Protein AF-A0A8T1LYG3-F1 (afdb_monomer_lite)

Radius of gyration: 19.16 Å; chains: 1; bounding box: 52×36×62 Å

Structure (mmCIF, N/CA/C/O backbone):
data_AF-A0A8T1LYG3-F1
#
_entry.id   AF-A0A8T1LYG3-F1
#
loop_
_atom_site.group_PDB
_atom_site.id
_atom_site.type_symbol
_atom_site.label_atom_id
_atom_site.label_alt_id
_atom_site.label_comp_id
_atom_site.label_asym_id
_atom_site.label_entity_id
_atom_site.label_seq_id
_atom_site.pdbx_PDB_ins_code
_atom_site.Cartn_x
_atom_site.Cartn_y
_atom_site.Cartn_z
_atom_site.occupancy
_atom_site.B_iso_or_equiv
_atom_site.auth_seq_id
_atom_site.auth_comp_id
_atom_site.auth_asym_id
_atom_site.auth_atom_id
_atom_site.pdbx_PDB_model_num
ATOM 1 N N . MET A 1 1 ? 31.957 10.670 -7.878 1.00 44.25 1 MET A N 1
ATOM 2 C CA . MET A 1 1 ? 31.849 9.738 -6.739 1.00 44.25 1 MET A CA 1
ATOM 3 C C . MET A 1 1 ? 31.694 8.355 -7.345 1.00 44.25 1 MET A C 1
ATOM 5 O O . MET A 1 1 ? 30.636 8.067 -7.878 1.00 44.25 1 MET A O 1
ATOM 9 N N . TYR A 1 2 ? 32.777 7.583 -7.437 1.00 44.97 2 TYR A N 1
ATOM 10 C CA . TYR A 1 2 ? 32.712 6.212 -7.953 1.00 44.97 2 TYR A CA 1
ATOM 11 C C . TYR A 1 2 ? 32.367 5.310 -6.768 1.00 44.97 2 TYR A C 1
ATOM 13 O O . TYR A 1 2 ? 33.126 5.271 -5.804 1.00 44.97 2 TYR A O 1
ATOM 21 N N . CYS A 1 3 ? 31.194 4.682 -6.790 1.00 59.78 3 CYS A N 1
ATOM 22 C CA . CYS A 1 3 ? 30.766 3.753 -5.747 1.00 59.78 3 CYS A CA 1
ATOM 23 C C . CYS A 1 3 ? 31.552 2.440 -5.884 1.00 59.78 3 CYS A C 1
ATOM 25 O O . CYS A 1 3 ? 31.573 1.859 -6.970 1.00 59.78 3 CYS A O 1
ATOM 27 N N . ASP A 1 4 ? 32.194 1.979 -4.807 1.00 73.25 4 ASP A N 1
ATOM 28 C CA . ASP A 1 4 ? 32.747 0.623 -4.733 1.00 73.25 4 ASP A CA 1
ATOM 29 C C . ASP A 1 4 ? 31.590 -0.386 -4.857 1.00 73.25 4 ASP A C 1
ATOM 31 O O . ASP A 1 4 ? 30.524 -0.221 -4.257 1.00 73.25 4 ASP A O 1
ATOM 35 N N . TRP A 1 5 ? 31.786 -1.441 -5.645 1.00 68.31 5 TRP A N 1
ATOM 36 C CA . TRP A 1 5 ? 30.828 -2.539 -5.778 1.00 68.31 5 TRP A CA 1
ATOM 37 C C . TRP A 1 5 ? 30.497 -3.193 -4.430 1.00 68.31 5 TRP A C 1
ATOM 39 O O . TRP A 1 5 ? 29.352 -3.595 -4.200 1.00 68.31 5 TRP A O 1
ATOM 49 N N . ASN A 1 6 ? 31.472 -3.266 -3.520 1.00 73.94 6 ASN A N 1
ATOM 50 C CA . ASN A 1 6 ? 31.243 -3.776 -2.172 1.00 73.94 6 ASN A CA 1
ATOM 51 C C . ASN A 1 6 ? 30.281 -2.877 -1.391 1.00 73.94 6 ASN A C 1
ATOM 53 O O . ASN A 1 6 ? 29.367 -3.386 -0.741 1.00 73.94 6 ASN A O 1
ATOM 57 N N . ASP A 1 7 ? 30.404 -1.558 -1.522 1.00 73.06 7 ASP A N 1
ATOM 58 C CA . ASP A 1 7 ? 29.500 -0.606 -0.872 1.00 73.06 7 ASP A CA 1
ATOM 59 C C . ASP A 1 7 ? 28.081 -0.707 -1.444 1.00 73.06 7 ASP A C 1
ATOM 61 O O . ASP A 1 7 ? 27.110 -0.718 -0.690 1.00 73.06 7 ASP A O 1
ATOM 65 N N . ILE A 1 8 ? 27.943 -0.879 -2.763 1.00 74.38 8 ILE A N 1
ATOM 66 C CA . ILE A 1 8 ? 26.641 -1.084 -3.421 1.00 74.38 8 ILE A CA 1
ATOM 67 C C . ILE A 1 8 ? 25.968 -2.355 -2.893 1.00 74.38 8 ILE A C 1
ATOM 69 O O . ILE A 1 8 ? 24.821 -2.314 -2.452 1.00 74.38 8 ILE A O 1
ATOM 73 N N . SER A 1 9 ? 26.679 -3.485 -2.899 1.00 71.25 9 SER A N 1
ATOM 74 C CA . SER A 1 9 ? 26.114 -4.762 -2.442 1.00 71.25 9 SER A CA 1
ATOM 75 C C . SER A 1 9 ? 25.772 -4.743 -0.950 1.00 71.25 9 SER A C 1
ATOM 77 O O . SER A 1 9 ? 24.736 -5.259 -0.525 1.00 71.25 9 SER A O 1
ATOM 79 N N . THR A 1 10 ? 26.610 -4.102 -0.129 1.00 71.88 10 THR A N 1
ATOM 80 C CA . THR A 1 10 ? 26.384 -4.037 1.314 1.00 71.88 10 THR A CA 1
ATOM 81 C C . THR A 1 10 ? 25.296 -3.040 1.700 1.00 71.88 10 THR A C 1
ATOM 83 O O . THR A 1 10 ? 24.707 -3.210 2.769 1.00 71.88 10 THR A O 1
ATOM 86 N N . SER A 1 11 ? 24.963 -2.087 0.833 1.00 69.19 11 SER A N 1
ATOM 87 C CA . SER A 1 11 ? 23.886 -1.114 1.050 1.00 69.19 11 SER A CA 1
ATOM 88 C C . SER A 1 11 ? 22.519 -1.569 0.522 1.00 69.19 11 SER A C 1
ATOM 90 O O . SER A 1 11 ? 21.527 -0.892 0.768 1.00 69.19 11 SER A O 1
ATOM 92 N N . GLY A 1 12 ? 22.437 -2.717 -0.164 1.00 70.75 12 GLY A N 1
ATOM 93 C CA . GLY A 1 12 ? 21.194 -3.185 -0.799 1.00 70.75 12 GLY A CA 1
ATOM 94 C C . GLY A 1 12 ? 20.952 -2.601 -2.199 1.00 70.75 12 GLY A C 1
ATOM 95 O O . GLY A 1 12 ? 19.820 -2.559 -2.683 1.00 70.75 12 GLY A O 1
ATOM 96 N N . GLY A 1 13 ? 22.016 -2.141 -2.856 1.00 76.69 13 GLY A N 1
ATOM 97 C CA . GLY A 1 13 ? 21.973 -1.412 -4.118 1.00 76.69 13 GLY A CA 1
ATOM 98 C C . GLY A 1 13 ? 22.423 0.042 -3.959 1.00 76.69 13 GLY A C 1
ATOM 99 O O . GLY A 1 13 ? 22.597 0.558 -2.855 1.00 76.69 13 GLY A O 1
ATOM 100 N N . SER A 1 14 ? 22.635 0.719 -5.089 1.00 85.31 14 SER A N 1
ATOM 101 C CA . SER A 1 14 ? 22.911 2.158 -5.100 1.00 85.31 14 SER A CA 1
ATOM 102 C C . SER A 1 14 ? 21.590 2.909 -4.992 1.00 85.31 14 SER A C 1
ATOM 104 O O . SER A 1 14 ? 20.804 2.880 -5.940 1.00 85.31 14 SER A O 1
ATOM 106 N N . TYR A 1 15 ? 21.362 3.590 -3.863 1.00 86.81 15 TYR A N 1
ATOM 107 C CA . TYR A 1 15 ? 20.145 4.376 -3.630 1.00 86.81 15 TYR A CA 1
ATOM 108 C C . TYR A 1 15 ? 19.840 5.307 -4.809 1.00 86.81 15 TYR A C 1
ATOM 110 O O . TYR A 1 15 ? 18.775 5.202 -5.405 1.00 86.81 15 TYR A O 1
ATOM 118 N N . TYR A 1 16 ? 20.805 6.146 -5.205 1.00 86.50 16 TYR A N 1
ATOM 119 C CA . TYR A 1 16 ? 20.613 7.127 -6.275 1.00 86.50 16 TYR A CA 1
ATOM 120 C C . TYR A 1 16 ? 20.255 6.464 -7.605 1.00 86.50 16 TYR A C 1
ATOM 122 O O . TYR A 1 16 ? 19.331 6.889 -8.281 1.00 86.50 16 TYR A O 1
ATOM 130 N N . PHE A 1 17 ? 20.941 5.382 -7.972 1.00 88.00 17 PHE A N 1
ATOM 131 C CA . PHE A 1 17 ? 20.661 4.710 -9.239 1.00 88.00 17 PHE A CA 1
ATOM 132 C C . PHE A 1 17 ? 19.261 4.086 -9.259 1.00 88.00 17 PHE A C 1
ATOM 134 O O . PHE A 1 17 ? 18.532 4.218 -10.239 1.00 88.00 17 PHE A O 1
ATOM 141 N N . VAL A 1 18 ? 18.875 3.426 -8.165 1.00 89.81 18 VAL A N 1
ATOM 142 C CA . VAL A 1 18 ? 17.563 2.782 -8.056 1.00 89.81 18 VAL A CA 1
ATOM 143 C C . VAL A 1 18 ? 16.441 3.820 -7.956 1.00 89.81 18 VAL A C 1
ATOM 145 O O . VAL A 1 18 ? 15.386 3.597 -8.536 1.00 89.81 18 VAL A O 1
ATOM 148 N N . HIS A 1 19 ? 16.667 4.957 -7.296 1.00 92.81 19 HIS A N 1
ATOM 149 C CA . HIS A 1 19 ? 15.717 6.070 -7.218 1.00 92.81 19 HIS A CA 1
ATOM 150 C C . HIS A 1 19 ? 15.400 6.649 -8.611 1.00 92.81 19 HIS A C 1
ATOM 152 O O . HIS A 1 19 ? 14.230 6.730 -8.991 1.00 92.81 19 HIS A O 1
ATOM 158 N N . GLU A 1 20 ? 16.427 6.946 -9.418 1.00 93.50 20 GLU A N 1
ATOM 159 C CA . GLU A 1 20 ? 16.247 7.497 -10.773 1.00 93.50 20 GLU A CA 1
ATOM 160 C C . GLU A 1 20 ? 15.643 6.480 -11.756 1.00 93.50 20 GLU A C 1
ATOM 162 O O . GLU A 1 20 ? 14.777 6.806 -12.573 1.00 93.50 20 GLU A O 1
ATOM 167 N N . ILE A 1 21 ? 16.050 5.206 -11.674 1.00 90.81 21 ILE A N 1
ATOM 168 C CA . ILE A 1 21 ? 15.370 4.135 -12.420 1.00 90.81 21 ILE A CA 1
ATOM 169 C C . ILE A 1 21 ? 13.918 4.017 -11.965 1.00 90.81 21 ILE A C 1
ATOM 171 O O . ILE A 1 21 ? 13.025 3.828 -12.790 1.00 90.81 21 ILE A O 1
ATOM 175 N N . GLY A 1 22 ? 13.672 4.161 -10.666 1.00 93.56 22 GLY A N 1
ATOM 176 C CA . GLY A 1 22 ? 12.346 4.097 -10.086 1.00 93.56 22 GLY A CA 1
ATOM 177 C C . GLY A 1 22 ? 11.396 5.114 -10.704 1.00 93.56 22 GLY A C 1
ATOM 178 O O . GLY A 1 22 ? 10.258 4.752 -10.988 1.00 93.56 22 GLY A O 1
ATOM 179 N N . HIS A 1 23 ? 11.856 6.336 -10.995 1.00 95.69 23 HIS A N 1
ATOM 180 C CA . HIS A 1 23 ? 11.043 7.331 -11.701 1.00 95.69 23 HIS A CA 1
ATOM 181 C C . HIS A 1 23 ? 10.660 6.884 -13.115 1.00 95.69 23 HIS A C 1
ATOM 183 O O . HIS A 1 23 ? 9.512 7.050 -13.520 1.00 95.69 23 HIS A O 1
ATOM 189 N N . ASN A 1 24 ? 11.575 6.245 -13.851 1.00 93.62 24 ASN A N 1
ATOM 190 C CA . ASN A 1 24 ? 11.276 5.703 -15.183 1.00 93.62 24 ASN A CA 1
ATOM 191 C C . ASN A 1 24 ? 10.266 4.543 -15.144 1.00 93.62 24 ASN A C 1
ATOM 193 O O . ASN A 1 24 ? 9.544 4.314 -16.112 1.00 93.62 24 ASN A O 1
ATOM 197 N N . LEU A 1 25 ? 10.218 3.805 -14.034 1.00 92.62 25 LEU A N 1
ATOM 198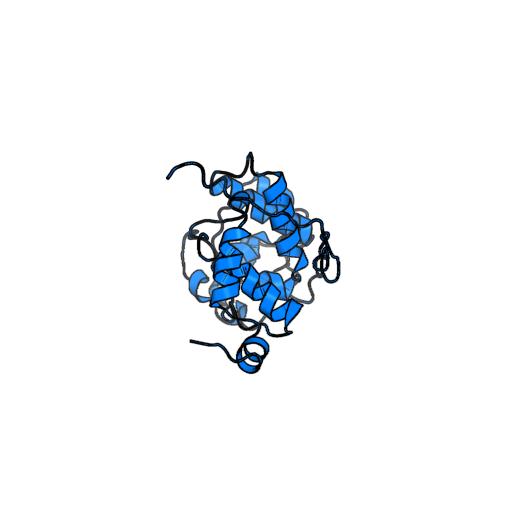 C CA . LEU A 1 25 ? 9.315 2.670 -13.828 1.00 92.62 25 LEU A CA 1
ATOM 199 C C . LEU A 1 25 ? 8.066 3.037 -13.011 1.00 92.62 25 LEU A C 1
ATOM 201 O O . LEU A 1 25 ? 7.257 2.164 -12.679 1.00 92.62 25 LEU A O 1
ATOM 205 N N . GLN A 1 26 ? 7.908 4.302 -12.630 1.00 94.75 26 GLN A N 1
ATOM 206 C CA . GLN A 1 26 ? 6.848 4.729 -11.734 1.00 94.75 26 GLN A CA 1
ATOM 207 C C . GLN A 1 26 ? 5.485 4.652 -12.421 1.00 94.75 26 GLN A C 1
ATOM 209 O O . GLN A 1 26 ? 5.252 5.202 -13.495 1.00 94.75 26 GLN A O 1
ATOM 214 N N . ILE A 1 27 ? 4.538 3.996 -11.754 1.00 95.00 27 ILE A N 1
ATOM 215 C CA . ILE A 1 27 ? 3.184 3.829 -12.271 1.00 95.00 27 ILE A CA 1
ATOM 216 C C . ILE A 1 27 ? 2.331 4.974 -11.731 1.00 95.00 27 ILE A C 1
ATOM 218 O O . ILE A 1 27 ? 1.862 4.937 -10.592 1.00 95.00 27 ILE A O 1
ATOM 222 N N . GLY A 1 28 ? 2.103 6.000 -12.555 1.00 96.44 28 GLY A N 1
ATOM 223 C CA . GLY A 1 28 ? 1.301 7.173 -12.176 1.00 96.44 28 GLY A CA 1
ATOM 224 C C . GLY A 1 28 ? -0.112 6.818 -11.686 1.00 96.44 28 GLY A C 1
ATOM 225 O O . GLY A 1 28 ? -0.624 7.443 -10.756 1.00 96.44 28 GLY A O 1
ATOM 226 N N . ALA A 1 29 ? -0.701 5.758 -12.247 1.00 97.25 29 ALA A N 1
ATOM 227 C CA . ALA A 1 29 ? -1.997 5.200 -11.853 1.00 97.25 29 ALA A CA 1
ATOM 228 C C . ALA A 1 29 ? -2.013 4.577 -10.440 1.00 97.25 29 ALA A C 1
ATOM 230 O O . ALA A 1 29 ? -3.070 4.474 -9.829 1.00 97.25 29 ALA A O 1
ATOM 231 N N . ALA A 1 30 ? -0.849 4.190 -9.907 1.00 97.19 30 ALA A N 1
ATOM 232 C CA . ALA A 1 30 ? -0.674 3.692 -8.540 1.00 97.19 30 ALA A CA 1
ATOM 233 C C . ALA A 1 30 ? -0.011 4.723 -7.606 1.00 97.19 30 ALA A C 1
ATOM 235 O O . ALA A 1 30 ? 0.184 4.452 -6.425 1.00 97.19 30 ALA A O 1
ATOM 236 N N . THR A 1 31 ? 0.354 5.899 -8.125 1.00 98.12 31 THR A N 1
ATOM 237 C CA . THR A 1 31 ? 0.985 6.962 -7.339 1.00 98.12 31 THR A CA 1
ATOM 238 C C . THR A 1 31 ? -0.086 7.708 -6.546 1.00 98.12 31 THR A C 1
ATOM 240 O O . THR A 1 31 ? -0.851 8.484 -7.127 1.00 98.12 31 THR 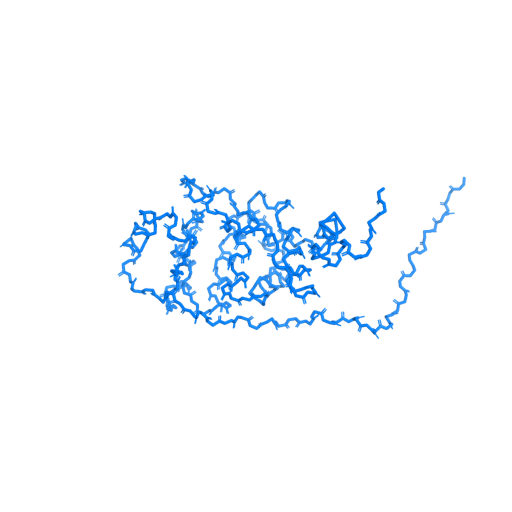A O 1
ATOM 243 N N . LEU A 1 32 ? -0.127 7.432 -5.240 1.00 98.25 32 LEU A N 1
ATOM 244 C CA . LEU A 1 32 ? -1.023 8.047 -4.254 1.00 98.25 32 LEU A CA 1
ATOM 245 C C . LEU A 1 32 ? -0.630 9.501 -3.939 1.00 98.25 32 LEU A C 1
ATOM 247 O O . LEU A 1 32 ? 0.428 9.977 -4.365 1.00 98.25 32 LEU A O 1
ATOM 251 N N . LEU A 1 33 ? -1.461 10.192 -3.155 1.00 98.12 33 LEU A N 1
ATOM 252 C CA . LEU A 1 33 ? -1.285 11.596 -2.784 1.00 98.12 33 LEU A CA 1
ATOM 253 C C . LEU A 1 33 ? 0.140 11.878 -2.293 1.00 98.12 33 LEU A C 1
ATOM 255 O O . LEU A 1 33 ? 0.665 11.165 -1.440 1.00 98.12 33 LEU A O 1
ATOM 259 N N . HIS A 1 34 ? 0.770 12.926 -2.832 1.00 97.06 34 HIS A N 1
ATOM 260 C CA . HIS A 1 34 ? 2.160 13.312 -2.536 1.00 97.06 34 HIS A CA 1
ATOM 261 C C . HIS A 1 34 ? 3.209 12.201 -2.761 1.00 97.06 34 HIS A C 1
ATOM 263 O O . HIS A 1 34 ? 4.341 12.320 -2.305 1.00 97.06 34 HIS A O 1
ATOM 269 N N . GLY A 1 35 ? 2.863 11.136 -3.488 1.00 96.62 35 GLY A N 1
ATOM 270 C CA . GLY A 1 35 ? 3.704 9.959 -3.690 1.00 96.62 35 GLY A CA 1
ATOM 271 C C . GLY A 1 35 ? 4.674 10.051 -4.866 1.00 96.62 35 GLY A C 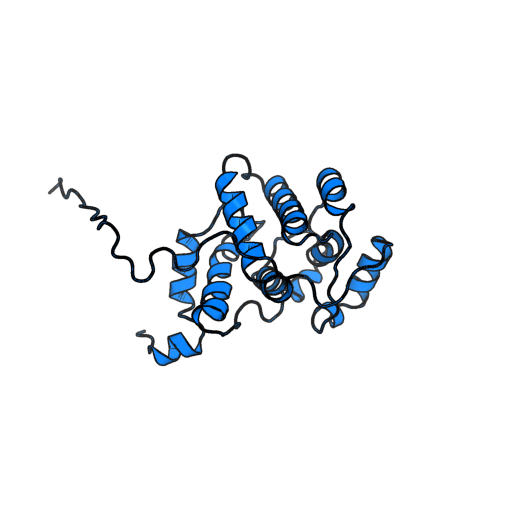1
ATOM 272 O O . GLY A 1 35 ? 5.197 9.011 -5.262 1.00 96.62 35 GLY A O 1
ATOM 273 N N . GLY A 1 36 ? 4.893 11.239 -5.442 1.00 95.62 36 GLY A N 1
ATOM 274 C CA . GLY A 1 36 ? 5.793 11.448 -6.585 1.00 95.62 36 GLY A CA 1
ATOM 275 C C . GLY A 1 36 ? 7.202 10.913 -6.327 1.00 95.62 36 GLY A C 1
ATOM 276 O O . GLY A 1 36 ? 7.700 10.146 -7.137 1.00 95.62 36 GLY A O 1
ATOM 277 N N . GLU A 1 37 ? 7.741 11.220 -5.147 1.00 96.00 37 GLU A N 1
ATOM 278 C CA . GLU A 1 37 ? 9.064 10.789 -4.658 1.00 96.00 37 GLU A CA 1
ATOM 279 C C . GLU A 1 37 ? 9.014 9.542 -3.764 1.00 96.00 37 GLU A C 1
ATOM 281 O O . GLU A 1 37 ? 10.024 9.114 -3.219 1.00 96.00 37 GLU A O 1
ATOM 286 N N . THR A 1 38 ? 7.827 8.966 -3.564 1.00 96.25 38 THR A N 1
ATOM 287 C CA . THR A 1 38 ? 7.645 7.781 -2.712 1.00 96.25 38 THR A CA 1
ATOM 288 C C . THR A 1 38 ? 7.412 6.526 -3.546 1.00 96.25 38 THR A C 1
ATOM 290 O O . THR A 1 38 ? 7.858 5.434 -3.201 1.00 96.25 38 THR A O 1
ATOM 293 N N . THR A 1 39 ? 6.655 6.646 -4.637 1.00 96.69 39 THR A N 1
ATOM 294 C CA . THR A 1 39 ? 6.207 5.489 -5.427 1.00 96.69 39 THR A CA 1
ATOM 295 C C . THR A 1 39 ? 7.352 4.922 -6.266 1.00 96.69 39 THR A C 1
ATOM 297 O O . THR A 1 39 ? 7.460 3.705 -6.405 1.00 96.69 39 THR A O 1
ATOM 300 N N . ASN A 1 40 ? 8.243 5.782 -6.772 1.00 95.44 40 ASN A N 1
ATOM 301 C CA . ASN A 1 40 ? 9.528 5.380 -7.351 1.00 95.44 40 ASN A CA 1
ATOM 302 C C . ASN A 1 40 ? 10.428 4.686 -6.314 1.00 95.44 40 ASN A C 1
ATOM 304 O O . ASN A 1 40 ? 11.119 3.723 -6.629 1.00 95.44 40 ASN A O 1
ATOM 308 N N . GLU A 1 41 ? 10.402 5.115 -5.056 1.00 95.31 41 GLU A N 1
ATOM 309 C CA . GLU A 1 41 ? 11.259 4.536 -4.020 1.00 95.31 41 GLU A CA 1
ATOM 310 C C . GLU A 1 41 ? 10.857 3.121 -3.593 1.00 95.31 41 GLU A C 1
ATOM 312 O O . GLU A 1 41 ? 11.661 2.411 -2.990 1.00 95.31 41 GLU A O 1
ATOM 317 N N . VAL A 1 42 ? 9.669 2.634 -3.966 1.00 95.31 42 VAL A N 1
ATOM 318 C CA . VAL A 1 42 ? 9.293 1.227 -3.743 1.00 95.31 42 VAL A CA 1
ATOM 319 C C . VAL A 1 42 ? 10.310 0.277 -4.402 1.00 95.31 42 VAL A C 1
ATOM 321 O O . VAL A 1 42 ? 10.599 -0.792 -3.863 1.00 95.31 42 VAL A O 1
ATOM 324 N N . TYR A 1 43 ? 10.948 0.680 -5.507 1.00 92.81 43 TYR A N 1
ATOM 325 C CA . TYR A 1 43 ? 12.021 -0.090 -6.149 1.00 92.81 43 TYR A CA 1
ATOM 326 C C . TYR A 1 43 ? 13.266 -0.275 -5.267 1.00 92.81 43 TYR A C 1
ATOM 328 O O . TYR A 1 43 ? 13.977 -1.266 -5.433 1.00 92.81 43 TYR A O 1
ATOM 336 N N . LEU A 1 44 ? 13.490 0.584 -4.267 1.00 92.31 44 LEU A N 1
ATOM 337 C CA . LEU A 1 44 ? 14.539 0.394 -3.260 1.00 92.31 44 LEU A CA 1
ATOM 338 C C . LEU A 1 44 ? 14.239 -0.781 -2.328 1.00 92.31 44 LEU A C 1
ATOM 340 O O . LEU A 1 44 ? 15.162 -1.481 -1.915 1.00 92.31 44 LEU A O 1
ATOM 344 N N . ILE A 1 45 ? 12.962 -1.028 -2.019 1.00 92.81 45 ILE A N 1
ATOM 345 C CA . ILE A 1 45 ? 12.537 -2.188 -1.225 1.00 92.81 45 ILE A CA 1
ATOM 346 C C . ILE A 1 45 ? 12.824 -3.467 -2.013 1.00 92.81 45 ILE A C 1
ATOM 348 O O . ILE A 1 45 ? 13.452 -4.382 -1.484 1.00 92.81 45 ILE A O 1
ATOM 352 N N . TYR A 1 46 ? 12.420 -3.509 -3.288 1.00 88.19 46 TYR A N 1
ATOM 353 C CA . TYR A 1 46 ? 12.651 -4.668 -4.153 1.00 88.19 46 TYR A CA 1
ATOM 354 C C . TYR A 1 46 ? 14.142 -4.917 -4.396 1.00 88.19 46 TYR A C 1
ATOM 356 O O . TYR A 1 46 ? 14.606 -6.035 -4.196 1.00 88.19 46 TYR A O 1
ATOM 364 N N . SER A 1 47 ? 14.906 -3.889 -4.781 1.00 88.88 47 SER A N 1
ATOM 365 C CA . SER A 1 47 ? 16.358 -4.007 -4.954 1.00 88.88 47 SER A CA 1
ATOM 366 C C . SER A 1 47 ? 17.002 -4.505 -3.665 1.00 88.88 47 SER A C 1
ATOM 368 O O . SER A 1 47 ? 17.652 -5.548 -3.657 1.00 88.88 47 SER A O 1
ATOM 370 N N . GLY A 1 48 ? 16.761 -3.804 -2.556 1.00 88.69 48 GLY A N 1
ATOM 371 C CA . GLY A 1 48 ? 17.347 -4.128 -1.266 1.00 88.69 48 GLY A CA 1
ATOM 372 C C . GLY A 1 48 ? 17.030 -5.549 -0.831 1.00 88.69 48 GLY A C 1
ATOM 373 O O . GLY A 1 48 ? 17.943 -6.353 -0.651 1.00 88.69 48 GLY A O 1
ATOM 374 N N . GLN A 1 49 ? 15.752 -5.883 -0.673 1.00 88.88 49 GLN A N 1
ATOM 375 C CA . GLN A 1 49 ? 15.360 -7.162 -0.096 1.00 88.88 49 GLN A CA 1
ATOM 376 C C . GLN A 1 49 ? 15.421 -8.321 -1.094 1.00 88.88 49 GLN A C 1
ATOM 378 O O . GLN A 1 49 ? 15.989 -9.357 -0.757 1.00 88.88 49 GLN A O 1
ATOM 383 N N . GLU A 1 50 ? 14.861 -8.172 -2.293 1.00 84.62 50 GLU A N 1
ATOM 384 C CA . GLU A 1 50 ? 14.692 -9.302 -3.216 1.00 84.62 50 GLU A CA 1
ATOM 385 C C . GLU A 1 50 ? 15.961 -9.594 -4.029 1.00 84.62 50 GLU A C 1
ATOM 387 O O . GLU A 1 50 ? 16.211 -10.753 -4.356 1.00 84.62 50 GLU A O 1
ATOM 392 N N . LEU A 1 51 ? 16.793 -8.584 -4.323 1.00 84.12 51 LEU A N 1
ATOM 393 C CA . LEU A 1 51 ? 18.059 -8.795 -5.045 1.00 84.12 51 LEU A CA 1
ATOM 394 C C . LEU A 1 51 ? 19.260 -8.951 -4.105 1.00 84.12 51 LEU A C 1
ATOM 396 O O . LEU A 1 51 ? 20.143 -9.763 -4.376 1.00 84.12 51 LEU A O 1
ATOM 400 N N . PHE A 1 52 ? 19.304 -8.193 -3.005 1.00 85.50 52 PHE A N 1
ATOM 401 C CA . PHE A 1 52 ? 20.469 -8.152 -2.110 1.00 85.50 52 PHE A CA 1
ATOM 402 C C . PHE A 1 52 ? 20.222 -8.723 -0.704 1.00 85.50 52 PHE A C 1
ATOM 404 O O . PHE A 1 52 ? 21.168 -8.823 0.078 1.00 85.50 52 PHE A O 1
ATOM 411 N N . GLY A 1 53 ? 18.990 -9.108 -0.350 1.00 87.56 53 GLY A N 1
ATOM 412 C CA . GLY A 1 53 ? 18.666 -9.649 0.977 1.00 87.56 53 GLY A CA 1
ATOM 413 C C . GLY A 1 53 ? 18.752 -8.630 2.121 1.00 87.56 53 GLY A C 1
ATOM 414 O O . GLY A 1 53 ? 18.926 -9.016 3.277 1.00 87.56 53 GLY A O 1
ATOM 415 N N . LYS A 1 54 ? 18.668 -7.328 1.825 1.00 86.88 54 LYS A N 1
ATOM 416 C CA . LYS A 1 54 ? 18.823 -6.221 2.780 1.00 86.88 54 LYS A CA 1
ATOM 417 C C . LYS A 1 54 ? 17.647 -5.254 2.737 1.00 86.88 54 LYS A C 1
ATOM 419 O O . LYS A 1 54 ? 17.557 -4.401 1.860 1.00 86.88 54 LYS A O 1
ATOM 424 N N . LEU A 1 55 ? 16.784 -5.320 3.748 1.00 86.12 55 LEU A N 1
ATOM 425 C CA . LEU A 1 55 ? 15.702 -4.354 3.910 1.00 86.12 55 LEU A CA 1
ATOM 426 C C . LEU A 1 55 ? 16.150 -3.152 4.758 1.00 86.12 55 LEU A C 1
ATOM 428 O O . LEU A 1 55 ? 16.018 -3.165 5.980 1.00 86.12 55 LEU A O 1
ATOM 432 N N . GLY A 1 56 ? 16.699 -2.121 4.107 1.00 85.12 56 GLY A N 1
ATOM 433 C CA . GLY A 1 56 ? 17.179 -0.901 4.777 1.00 85.12 56 GLY A CA 1
ATOM 434 C C . GLY A 1 56 ? 16.213 0.290 4.747 1.00 85.12 56 GLY A C 1
ATOM 435 O O . GLY A 1 56 ? 16.301 1.179 5.592 1.00 85.12 56 GLY A O 1
ATOM 436 N N . HIS A 1 57 ? 15.280 0.317 3.795 1.00 88.75 57 HIS A N 1
ATOM 437 C CA . HIS A 1 57 ? 14.442 1.485 3.516 1.00 88.75 57 HIS A CA 1
ATOM 438 C C . HIS A 1 57 ? 13.041 1.372 4.137 1.00 88.75 57 HIS A C 1
ATOM 440 O O . HIS A 1 57 ? 12.462 0.285 4.209 1.00 88.75 57 HIS A O 1
ATOM 446 N N . GLY A 1 58 ? 12.488 2.495 4.613 1.00 90.75 58 GLY A N 1
ATOM 447 C CA . GLY A 1 58 ? 11.186 2.521 5.297 1.00 90.75 58 GLY A CA 1
ATOM 448 C C . GLY A 1 58 ? 11.174 1.749 6.625 1.00 90.75 58 GLY A C 1
ATOM 449 O O . GLY A 1 58 ? 10.163 1.146 6.999 1.00 90.75 58 GLY A O 1
ATOM 450 N N . ALA A 1 59 ? 12.317 1.702 7.322 1.00 91.38 59 ALA A N 1
ATOM 451 C CA . ALA A 1 59 ? 12.508 0.961 8.573 1.00 91.38 59 ALA A CA 1
ATOM 452 C C . ALA A 1 59 ? 11.568 1.412 9.707 1.00 91.38 59 ALA A C 1
ATOM 454 O O . ALA A 1 59 ? 11.237 0.628 10.589 1.00 91.38 59 ALA A O 1
ATOM 455 N N . ASP A 1 60 ? 11.111 2.660 9.666 1.00 93.12 60 ASP A N 1
ATOM 456 C CA . ASP A 1 60 ? 10.209 3.270 10.640 1.00 93.12 60 ASP A CA 1
ATOM 457 C C . ASP A 1 60 ? 8.727 2.934 10.407 1.00 93.12 60 ASP A C 1
ATOM 459 O O . ASP A 1 60 ? 7.901 3.258 11.260 1.00 93.12 60 ASP A O 1
ATOM 463 N N . ARG A 1 61 ? 8.392 2.285 9.280 1.00 95.69 61 ARG A N 1
ATOM 464 C CA . ARG A 1 61 ? 7.029 1.872 8.903 1.00 95.69 61 ARG A CA 1
ATOM 465 C C . ARG A 1 61 ? 6.011 3.013 8.870 1.00 95.69 61 ARG A C 1
ATOM 467 O O . ARG A 1 61 ? 4.822 2.786 9.077 1.00 95.69 61 ARG A O 1
ATOM 474 N N . ASP A 1 62 ? 6.480 4.233 8.608 1.00 95.38 62 ASP A N 1
ATOM 475 C CA . ASP A 1 62 ? 5.678 5.458 8.615 1.00 95.38 62 ASP A CA 1
ATOM 476 C C . ASP A 1 62 ? 4.946 5.729 9.943 1.00 95.38 62 ASP A C 1
ATOM 478 O O . ASP A 1 62 ? 3.953 6.461 9.961 1.00 95.38 62 ASP A O 1
ATOM 482 N N . VAL A 1 63 ? 5.425 5.203 11.077 1.00 96.50 63 VAL A N 1
ATOM 483 C CA . VAL A 1 63 ? 4.769 5.409 12.386 1.00 96.50 63 VAL A CA 1
ATOM 484 C C . VAL A 1 63 ? 4.564 6.901 12.690 1.00 96.50 63 VAL A C 1
ATOM 486 O O . VAL A 1 63 ? 3.552 7.293 13.273 1.00 96.50 63 VAL A O 1
ATOM 489 N N . GLY A 1 64 ? 5.486 7.764 12.247 1.00 94.81 64 GLY A N 1
ATOM 490 C CA . GLY A 1 64 ? 5.369 9.216 12.408 1.00 94.81 64 GLY A CA 1
ATOM 491 C C . GLY A 1 64 ? 4.140 9.826 11.718 1.00 94.81 64 GLY A C 1
ATOM 492 O O . GLY A 1 64 ? 3.556 10.775 12.241 1.00 94.81 64 GLY A O 1
ATOM 493 N N . LYS A 1 65 ? 3.688 9.261 10.589 1.00 94.94 65 LYS A N 1
ATOM 494 C CA . LYS A 1 65 ? 2.513 9.756 9.851 1.00 94.94 65 LYS A CA 1
ATOM 495 C C . LYS A 1 65 ? 1.191 9.436 10.554 1.00 94.94 65 LYS A C 1
ATOM 497 O O . LYS A 1 65 ? 0.192 10.103 10.286 1.00 94.94 65 LYS A O 1
ATOM 502 N N . TRP A 1 66 ? 1.162 8.486 11.490 1.00 96.12 66 TRP A N 1
ATOM 503 C CA . TRP A 1 66 ? -0.075 8.106 12.188 1.00 96.12 66 TRP A CA 1
ATOM 504 C C . TRP A 1 66 ? -0.622 9.195 13.119 1.00 96.12 66 TRP A C 1
ATOM 506 O O . TRP A 1 66 ? -1.772 9.123 13.555 1.00 96.12 66 TRP A O 1
ATOM 516 N N . GLN A 1 67 ? 0.190 10.218 13.404 1.00 93.38 67 GLN A N 1
ATOM 517 C CA . GLN A 1 67 ? -0.196 11.387 14.195 1.00 93.38 67 GLN A CA 1
ATOM 518 C C . GLN A 1 67 ? -1.049 12.392 13.410 1.00 93.38 67 GLN A C 1
ATOM 520 O O . GLN A 1 67 ? -1.671 13.273 14.004 1.00 93.38 67 GLN A O 1
ATOM 525 N N . HIS A 1 68 ? -1.097 12.283 12.079 1.00 94.12 68 HIS A N 1
ATOM 526 C CA . HIS A 1 68 ? -1.983 13.120 11.283 1.00 94.12 68 HIS A CA 1
ATOM 527 C C . HIS A 1 68 ? -3.454 12.780 11.562 1.00 94.12 68 HIS A C 1
ATOM 529 O O . HIS A 1 68 ? -3.804 11.663 11.943 1.00 94.12 68 HIS A O 1
ATOM 535 N N . THR A 1 69 ? -4.330 13.761 11.357 1.00 93.56 69 THR A N 1
ATOM 536 C CA . THR A 1 69 ? -5.786 13.617 11.525 1.00 93.56 69 THR A CA 1
ATOM 537 C C . THR A 1 69 ? -6.529 13.456 10.203 1.00 93.56 69 THR A C 1
ATOM 539 O O . THR A 1 69 ? -7.716 13.146 10.201 1.00 93.56 69 THR A O 1
ATOM 542 N N . THR A 1 70 ? -5.844 13.678 9.082 1.00 95.88 70 THR A N 1
ATOM 543 C CA . THR A 1 70 ? -6.390 13.602 7.726 1.00 95.88 70 THR A CA 1
ATOM 544 C C . THR A 1 70 ? -5.437 12.832 6.825 1.00 95.88 70 THR A C 1
ATOM 546 O O . THR A 1 70 ? -4.246 12.701 7.126 1.00 95.88 70 THR A O 1
ATOM 549 N N . TYR A 1 71 ? -5.977 12.295 5.733 1.00 97.44 71 TYR A N 1
ATOM 550 C CA . TYR A 1 71 ? -5.178 11.645 4.707 1.00 97.44 71 TYR A CA 1
ATOM 551 C C . TYR A 1 71 ? -4.212 12.644 4.071 1.00 97.44 71 TYR A C 1
ATOM 553 O O . TYR A 1 71 ? -4.633 13.685 3.573 1.00 97.44 71 TYR A O 1
ATOM 561 N N . ASN A 1 72 ? -2.923 12.314 4.070 1.00 96.50 72 ASN A N 1
ATOM 562 C CA . ASN A 1 72 ? -1.881 13.151 3.474 1.00 96.50 72 ASN A CA 1
ATOM 563 C C . ASN A 1 72 ? -0.873 12.317 2.667 1.00 96.50 72 ASN A C 1
ATOM 565 O O . ASN A 1 72 ? 0.320 12.629 2.612 1.00 96.50 72 ASN A O 1
ATOM 569 N N . GLY A 1 73 ? -1.352 11.205 2.108 1.00 96.56 73 GLY A N 1
ATOM 570 C CA . GLY A 1 73 ? -0.511 10.246 1.413 1.00 96.56 73 GLY A CA 1
ATOM 571 C C . GLY A 1 73 ? 0.360 9.397 2.334 1.00 96.56 73 GLY A C 1
ATOM 572 O O . GLY A 1 73 ? 0.536 9.653 3.532 1.00 96.56 73 GLY A O 1
ATOM 573 N N . VAL A 1 74 ? 0.957 8.379 1.734 1.00 97.50 74 VAL A N 1
ATOM 574 C CA . VAL A 1 74 ? 1.833 7.416 2.405 1.00 97.50 74 VAL A CA 1
ATOM 575 C C . VAL A 1 74 ? 3.300 7.707 2.090 1.00 97.50 74 VAL A C 1
ATOM 577 O O . VAL A 1 74 ? 3.619 8.353 1.093 1.00 97.50 74 VAL A O 1
ATOM 580 N N . GLY A 1 75 ? 4.190 7.305 2.986 1.00 97.00 75 GLY A N 1
ATOM 581 C CA . GLY A 1 75 ? 5.633 7.294 2.783 1.00 97.00 75 GLY A CA 1
ATOM 582 C C . GLY A 1 75 ? 6.123 5.896 2.409 1.00 97.00 75 GLY A C 1
ATOM 583 O O . GLY A 1 75 ? 5.344 4.958 2.219 1.00 97.00 75 GLY A O 1
ATOM 584 N N . LEU A 1 76 ? 7.442 5.754 2.289 1.00 96.44 76 LEU A N 1
ATOM 585 C CA . LEU A 1 76 ? 8.053 4.479 1.930 1.00 96.44 76 LEU A CA 1
ATOM 586 C C . LEU A 1 76 ? 7.854 3.429 3.030 1.00 96.44 76 LEU A C 1
ATOM 588 O O . LEU A 1 76 ? 7.717 2.244 2.734 1.00 96.44 76 LEU A O 1
ATOM 592 N N . GLY A 1 77 ? 7.769 3.855 4.294 1.00 97.75 77 GLY A N 1
ATOM 593 C CA . GLY A 1 77 ? 7.557 2.964 5.425 1.00 97.75 77 GLY A CA 1
ATOM 594 C C . GLY A 1 77 ? 6.246 2.186 5.336 1.00 97.75 77 GLY A C 1
ATOM 595 O O . GLY A 1 77 ? 6.228 1.011 5.696 1.00 97.75 77 GLY A O 1
ATOM 596 N N . TYR A 1 78 ? 5.178 2.781 4.801 1.00 98.38 78 TYR A N 1
ATOM 597 C CA . TYR A 1 78 ? 3.915 2.090 4.543 1.00 98.38 78 TYR A CA 1
ATOM 598 C C . TYR A 1 78 ? 4.078 0.926 3.557 1.00 98.38 78 TYR A C 1
ATOM 600 O O . TYR A 1 78 ? 3.657 -0.198 3.843 1.00 98.38 78 TYR A O 1
ATOM 608 N N . TYR A 1 79 ? 4.740 1.171 2.422 1.00 98.06 79 TYR A N 1
ATOM 609 C CA . TYR A 1 79 ? 5.021 0.130 1.434 1.00 98.06 79 TYR A CA 1
ATOM 610 C C . TYR A 1 79 ? 5.926 -0.950 2.024 1.00 98.06 79 TYR A C 1
ATOM 612 O O . TYR A 1 79 ? 5.640 -2.137 1.879 1.00 98.06 79 TYR A O 1
ATOM 620 N N . THR A 1 80 ? 6.954 -0.569 2.786 1.00 97.38 80 THR A N 1
ATOM 621 C CA . THR A 1 80 ? 7.791 -1.542 3.492 1.00 97.38 80 THR A CA 1
ATOM 622 C C . THR A 1 80 ? 6.984 -2.373 4.492 1.00 97.38 80 THR A C 1
ATOM 624 O O . THR A 1 80 ? 7.238 -3.566 4.659 1.00 97.38 80 THR A O 1
ATOM 627 N N . TYR A 1 81 ? 5.988 -1.783 5.154 1.00 97.94 81 TYR A N 1
ATOM 628 C CA . TYR A 1 81 ? 5.143 -2.510 6.096 1.00 97.94 81 TYR A CA 1
ATOM 629 C C . TYR A 1 81 ? 4.323 -3.589 5.395 1.00 97.94 81 TYR A C 1
ATOM 631 O O . TYR A 1 81 ? 4.348 -4.752 5.798 1.00 97.94 81 TYR A O 1
ATOM 639 N N . LEU A 1 82 ? 3.656 -3.218 4.304 1.00 98.06 82 LEU A N 1
ATOM 640 C CA . LEU A 1 82 ? 2.915 -4.163 3.479 1.00 98.06 82 LEU A CA 1
ATOM 641 C C . LEU A 1 82 ? 3.819 -5.252 2.903 1.00 98.06 82 LEU A C 1
ATOM 643 O O . LEU A 1 82 ? 3.437 -6.418 2.912 1.00 98.06 82 LEU A O 1
ATOM 647 N N . HIS A 1 83 ? 5.023 -4.890 2.463 1.00 96.19 83 HIS A N 1
ATOM 648 C CA . HIS A 1 83 ? 6.016 -5.831 1.956 1.00 96.19 83 HIS A CA 1
ATOM 649 C C . HIS A 1 83 ? 6.434 -6.859 3.010 1.00 96.19 83 HIS A C 1
ATOM 651 O O . HIS A 1 83 ? 6.495 -8.046 2.720 1.00 96.19 83 HIS A O 1
ATOM 657 N N . VAL A 1 84 ? 6.686 -6.440 4.250 1.00 95.75 84 VAL A N 1
ATOM 658 C CA . VAL A 1 84 ? 7.062 -7.378 5.321 1.00 95.75 84 VAL A CA 1
ATOM 659 C C . VAL A 1 84 ? 5.894 -8.267 5.736 1.00 95.75 84 VAL A C 1
ATOM 661 O O . VAL A 1 84 ? 6.091 -9.446 6.021 1.00 95.75 84 VAL A O 1
ATOM 664 N N . LEU A 1 85 ? 4.675 -7.727 5.761 1.00 97.12 85 LEU A N 1
ATOM 665 C CA . LEU A 1 85 ? 3.494 -8.487 6.161 1.00 97.12 85 LEU A CA 1
ATOM 666 C C . LEU A 1 85 ? 3.033 -9.461 5.079 1.00 97.12 85 LEU A C 1
ATOM 668 O O . LEU A 1 85 ? 2.697 -10.594 5.392 1.00 97.12 85 LEU A O 1
ATOM 672 N N . PHE A 1 86 ? 3.014 -9.047 3.818 1.00 97.75 86 PHE A N 1
ATOM 673 C CA . PHE A 1 86 ? 2.357 -9.783 2.736 1.00 97.75 86 PHE A CA 1
ATOM 674 C C . PHE A 1 86 ? 3.298 -10.159 1.596 1.00 97.75 86 PHE A C 1
ATOM 676 O O . PHE A 1 86 ? 2.867 -10.809 0.648 1.00 97.75 86 PHE A O 1
ATOM 683 N N . GLY A 1 87 ? 4.565 -9.779 1.674 1.00 94.62 87 GLY A N 1
ATOM 684 C CA . GLY A 1 87 ? 5.542 -10.032 0.631 1.00 94.62 87 GLY A CA 1
ATOM 685 C C . GLY A 1 87 ? 5.438 -9.042 -0.524 1.00 94.62 87 GLY A C 1
ATOM 686 O O . GLY A 1 87 ? 4.449 -8.328 -0.720 1.00 94.62 87 GLY A O 1
ATOM 687 N N . TYR A 1 88 ? 6.484 -9.051 -1.340 1.00 92.38 88 TYR A N 1
ATOM 688 C CA . TYR A 1 88 ? 6.652 -8.170 -2.494 1.00 92.38 88 TYR A CA 1
ATOM 689 C C . TYR A 1 88 ? 5.552 -8.351 -3.558 1.00 92.38 88 TYR A C 1
ATOM 691 O O . TYR A 1 88 ? 5.246 -7.436 -4.325 1.00 92.38 88 TYR A O 1
ATOM 699 N N . GLY A 1 89 ? 4.915 -9.528 -3.586 1.00 94.88 89 GLY A N 1
ATOM 700 C CA . GLY A 1 89 ? 3.851 -9.846 -4.530 1.00 94.88 89 GLY A CA 1
ATOM 701 C C . GLY A 1 89 ? 2.614 -8.973 -4.381 1.00 94.88 89 GLY A C 1
ATOM 702 O O . GLY A 1 89 ? 1.980 -8.685 -5.392 1.00 94.88 89 GLY A O 1
ATOM 703 N N . LEU A 1 90 ? 2.305 -8.494 -3.170 1.00 97.50 90 LEU A N 1
ATOM 704 C CA . LEU A 1 90 ? 1.172 -7.597 -2.943 1.00 97.50 90 LEU A CA 1
ATOM 705 C C . LEU A 1 90 ? 1.319 -6.323 -3.774 1.00 97.50 90 LEU A C 1
ATOM 707 O O . LEU A 1 90 ? 0.518 -6.063 -4.670 1.00 97.50 90 LEU A O 1
ATOM 711 N N . ILE A 1 91 ? 2.373 -5.552 -3.511 1.00 96.31 91 ILE A N 1
ATOM 712 C CA . ILE A 1 91 ? 2.566 -4.251 -4.153 1.00 96.31 91 ILE A CA 1
ATOM 713 C C . ILE A 1 91 ? 2.743 -4.440 -5.661 1.00 96.31 91 ILE A C 1
ATOM 715 O O . ILE A 1 91 ? 2.092 -3.745 -6.438 1.00 96.31 91 ILE A O 1
ATOM 719 N N . GLY A 1 92 ? 3.537 -5.428 -6.087 1.00 94.88 92 GLY A N 1
ATOM 720 C CA . GLY A 1 92 ? 3.777 -5.700 -7.504 1.00 94.88 92 GLY A CA 1
ATOM 721 C C . GLY A 1 92 ? 2.502 -6.055 -8.277 1.00 94.88 92 GLY A C 1
ATOM 722 O O . GLY A 1 92 ? 2.306 -5.584 -9.404 1.00 94.88 92 GLY A O 1
ATOM 723 N N . ASN A 1 93 ? 1.606 -6.851 -7.685 1.00 97.19 93 ASN A N 1
ATOM 724 C CA . ASN A 1 93 ? 0.329 -7.205 -8.305 1.00 97.19 93 ASN A CA 1
ATOM 725 C C . ASN A 1 93 ? -0.596 -5.986 -8.417 1.00 97.19 93 ASN A C 1
ATOM 727 O O . ASN A 1 93 ? -1.158 -5.758 -9.491 1.00 97.19 93 ASN A O 1
ATOM 731 N N . VAL A 1 94 ? -0.719 -5.181 -7.353 1.00 97.56 94 VAL A N 1
ATOM 732 C CA . VAL A 1 94 ? -1.550 -3.965 -7.367 1.00 97.56 94 VAL A CA 1
ATOM 733 C C . VAL A 1 94 ? -1.023 -2.962 -8.394 1.00 97.56 94 VAL A C 1
ATOM 735 O O . VAL A 1 94 ? -1.800 -2.432 -9.184 1.00 97.56 94 VAL A O 1
ATOM 738 N N . PHE A 1 95 ? 0.293 -2.764 -8.455 1.00 96.50 95 PHE A N 1
ATOM 739 C CA . PHE A 1 95 ? 0.968 -1.901 -9.429 1.00 96.50 95 PHE A CA 1
ATOM 740 C C . PHE A 1 95 ? 0.702 -2.350 -10.869 1.00 96.50 95 PHE A C 1
ATOM 742 O O . PHE A 1 95 ? 0.260 -1.557 -11.700 1.00 96.50 95 PHE A O 1
ATOM 749 N N . THR A 1 96 ? 0.873 -3.644 -11.150 1.00 94.81 96 THR A N 1
ATOM 750 C CA . THR A 1 96 ? 0.569 -4.228 -12.467 1.00 94.81 96 THR A CA 1
ATOM 751 C C . THR A 1 96 ? -0.905 -4.046 -12.837 1.00 94.81 96 THR A C 1
ATOM 753 O O . THR A 1 96 ? -1.235 -3.746 -13.984 1.00 94.81 96 THR A O 1
ATOM 756 N N . SER A 1 97 ? -1.800 -4.229 -11.865 1.00 96.81 97 SER A N 1
ATOM 757 C CA . SER A 1 97 ? -3.241 -4.055 -12.038 1.00 96.81 97 SER A CA 1
ATOM 758 C C . SER A 1 97 ? -3.596 -2.591 -12.330 1.00 96.81 97 SER A C 1
ATOM 760 O O . SER A 1 97 ? -4.344 -2.313 -13.264 1.00 96.81 97 SER A O 1
ATOM 762 N N . ALA A 1 98 ? -3.014 -1.643 -11.594 1.00 97.44 98 ALA A N 1
ATOM 763 C CA . ALA A 1 98 ? -3.223 -0.211 -11.787 1.00 97.44 98 ALA A CA 1
ATOM 764 C C . ALA A 1 98 ? -2.709 0.271 -13.151 1.00 97.44 98 ALA A C 1
ATOM 766 O O . ALA A 1 98 ? -3.394 1.034 -13.824 1.00 97.44 98 ALA A O 1
ATOM 767 N N . LEU A 1 99 ? -1.550 -0.225 -13.600 1.00 95.56 99 LEU A N 1
ATOM 768 C CA . LEU A 1 99 ? -1.013 0.087 -14.928 1.00 95.56 99 LEU A CA 1
ATOM 769 C C . LEU A 1 99 ? -1.977 -0.319 -16.050 1.00 95.56 99 LEU A C 1
ATOM 771 O O . LEU A 1 99 ? -2.141 0.419 -17.012 1.00 95.56 99 LEU A O 1
ATOM 775 N N . ARG A 1 100 ? -2.649 -1.469 -15.920 1.00 96.06 100 ARG A N 1
ATOM 776 C CA . ARG A 1 100 ? -3.657 -1.926 -16.896 1.00 96.06 100 ARG A CA 1
ATOM 777 C C . ARG A 1 100 ? -4.938 -1.092 -16.887 1.00 96.06 100 ARG A C 1
ATOM 779 O O . ARG A 1 100 ? -5.689 -1.146 -17.852 1.00 96.06 100 ARG A O 1
ATOM 786 N N . ASN A 1 101 ? -5.187 -0.356 -15.809 1.00 96.50 101 ASN A N 1
ATOM 787 C CA . ASN A 1 101 ? -6.356 0.500 -15.620 1.00 96.50 101 ASN A CA 1
ATOM 788 C C . ASN A 1 101 ? -5.959 1.988 -15.614 1.00 96.50 101 ASN A C 1
ATOM 790 O O . ASN A 1 101 ? -6.641 2.819 -15.016 1.00 96.50 101 ASN A O 1
ATOM 794 N N . SER A 1 102 ? -4.847 2.347 -16.266 1.00 95.44 102 SER A N 1
ATOM 795 C CA . SER A 1 102 ? -4.316 3.713 -16.249 1.00 95.44 102 SER A CA 1
ATOM 796 C C . SER A 1 102 ? -5.291 4.757 -16.783 1.00 95.44 102 SER A C 1
ATOM 798 O O . SER A 1 102 ? -5.233 5.896 -16.336 1.00 95.44 102 SER A O 1
ATOM 800 N N . ASP A 1 103 ? -6.197 4.360 -17.677 1.00 94.75 103 ASP A N 1
ATOM 801 C CA . ASP A 1 103 ? -7.160 5.244 -18.347 1.00 94.75 103 ASP A CA 1
ATOM 802 C C . ASP A 1 103 ? -8.294 5.729 -17.429 1.00 94.75 103 ASP A C 1
ATOM 804 O O . ASP A 1 103 ? -9.064 6.615 -17.796 1.00 94.75 103 ASP A O 1
ATOM 808 N N . VAL A 1 104 ? -8.437 5.130 -16.241 1.00 95.88 104 VAL A N 1
ATOM 809 C CA . VAL A 1 104 ? -9.460 5.518 -15.253 1.00 95.88 104 VAL A CA 1
ATOM 810 C C . VAL A 1 104 ? -8.854 6.034 -13.948 1.00 95.88 104 VAL A C 1
ATOM 812 O O . VAL A 1 104 ? -9.492 6.790 -13.217 1.00 95.88 104 VAL A O 1
ATOM 815 N N . LEU A 1 105 ? -7.604 5.673 -13.650 1.00 96.75 105 LEU A N 1
ATOM 816 C CA . LEU A 1 105 ? -6.932 5.984 -12.387 1.00 96.75 105 LEU A CA 1
ATOM 817 C C . LEU A 1 105 ? -6.170 7.316 -12.453 1.00 96.75 105 LEU A C 1
ATOM 819 O O . LEU A 1 105 ? -4.946 7.363 -12.317 1.00 96.75 105 LEU A O 1
ATOM 823 N N . HIS A 1 106 ? -6.896 8.418 -12.657 1.00 93.81 106 HIS A N 1
ATOM 824 C CA . HIS A 1 106 ? -6.303 9.759 -12.766 1.00 93.81 106 HIS A CA 1
ATOM 825 C C . HIS A 1 106 ? -6.447 10.601 -11.496 1.00 93.81 106 HIS A C 1
ATOM 827 O O . HIS A 1 106 ? -5.488 11.261 -11.091 1.00 93.81 106 HIS A O 1
ATOM 833 N N . ALA A 1 107 ? -7.618 10.559 -10.861 1.00 97.19 107 ALA A N 1
ATOM 834 C CA . ALA A 1 107 ? -7.928 11.347 -9.672 1.00 97.19 107 ALA A CA 1
ATOM 835 C C . ALA A 1 107 ? -7.530 10.609 -8.385 1.00 97.19 107 ALA A C 1
ATOM 837 O O . ALA A 1 107 ? -7.650 9.385 -8.304 1.00 97.19 107 ALA A O 1
ATOM 838 N N . GLU A 1 108 ? -7.056 11.347 -7.380 1.00 97.62 108 GLU A N 1
ATOM 839 C CA . GLU A 1 108 ? -6.511 10.766 -6.148 1.00 97.62 108 GLU A CA 1
ATOM 840 C C . GLU A 1 108 ? -7.538 9.923 -5.395 1.00 97.62 108 GLU A C 1
ATOM 842 O O . GLU A 1 108 ? -7.237 8.821 -4.949 1.00 97.62 108 GLU A O 1
ATOM 847 N N . GLU A 1 109 ? -8.773 10.403 -5.293 1.00 97.38 109 GLU A N 1
ATOM 848 C CA . GLU A 1 109 ? -9.855 9.688 -4.632 1.00 97.38 109 GLU A CA 1
ATOM 849 C C . GLU A 1 109 ? -10.111 8.322 -5.280 1.00 97.38 109 GLU A C 1
ATOM 851 O O . GLU A 1 109 ? -10.310 7.334 -4.571 1.00 97.38 109 GLU A O 1
ATOM 856 N N . VAL A 1 110 ? -10.015 8.245 -6.611 1.00 98.06 110 VAL A N 1
ATOM 857 C CA . VAL A 1 110 ? -10.183 7.001 -7.369 1.00 98.06 110 VAL A CA 1
ATOM 858 C C . VAL A 1 110 ? -8.989 6.078 -7.135 1.00 98.06 110 VAL A C 1
ATOM 860 O O . VAL A 1 110 ? -9.183 4.894 -6.864 1.00 98.06 110 VAL A O 1
ATOM 863 N N . LYS A 1 111 ? -7.759 6.607 -7.166 1.00 98.50 111 LYS A N 1
ATOM 864 C CA . LYS A 1 111 ? -6.538 5.830 -6.891 1.00 98.50 111 LYS A CA 1
ATOM 865 C C . LYS A 1 111 ? -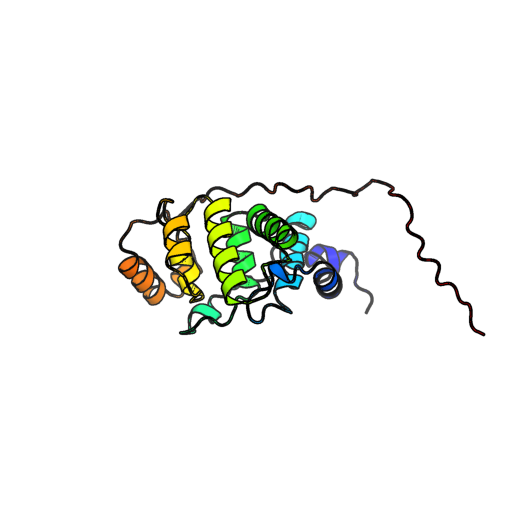6.529 5.260 -5.479 1.00 98.50 111 LYS A C 1
ATOM 867 O O . LYS A 1 111 ? -6.232 4.081 -5.308 1.00 98.50 111 LYS A O 1
ATOM 872 N N . ALA A 1 112 ? -6.891 6.062 -4.480 1.00 98.50 112 ALA A N 1
ATOM 873 C CA . ALA A 1 112 ? -6.942 5.640 -3.087 1.00 98.50 112 ALA A CA 1
ATOM 874 C C . ALA A 1 112 ? -7.979 4.527 -2.876 1.00 98.50 112 ALA A C 1
ATOM 876 O O . ALA A 1 112 ? -7.658 3.514 -2.255 1.00 98.50 112 ALA A O 1
ATOM 877 N N . GLN A 1 113 ? -9.192 4.658 -3.433 1.00 98.62 113 GLN A N 1
ATOM 878 C CA . GLN A 1 113 ? -10.193 3.585 -3.344 1.00 98.62 113 GLN A CA 1
ATOM 879 C C . GLN A 1 113 ? -9.733 2.326 -4.076 1.00 98.62 113 GLN A C 1
ATOM 881 O O . GLN A 1 113 ? -9.794 1.237 -3.509 1.00 98.62 113 GLN A O 1
ATOM 886 N N . TYR A 1 114 ? -9.217 2.470 -5.298 1.00 98.69 114 TYR A N 1
ATOM 887 C CA . TYR A 1 114 ? -8.697 1.348 -6.072 1.00 98.69 114 TYR A CA 1
ATOM 888 C C . TYR A 1 114 ? -7.605 0.603 -5.304 1.00 98.69 1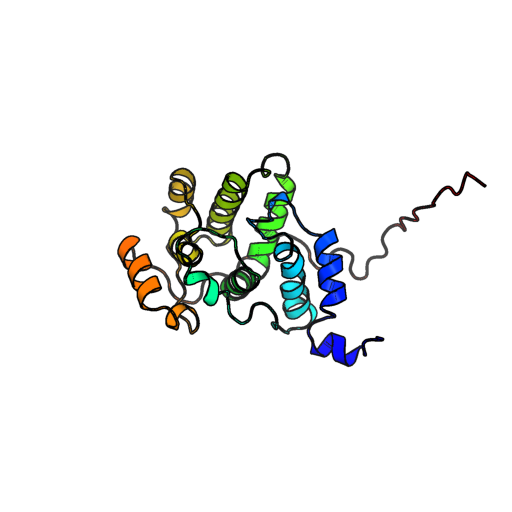14 TYR A C 1
ATOM 890 O O . TYR A 1 114 ? -7.659 -0.616 -5.165 1.00 98.69 114 TYR A O 1
ATOM 898 N N . TRP A 1 115 ? -6.646 1.337 -4.743 1.00 98.69 115 TRP A N 1
ATOM 899 C CA . TRP A 1 115 ? -5.573 0.786 -3.932 1.00 98.69 115 TRP A CA 1
ATOM 900 C C . TRP A 1 115 ? -6.106 -0.017 -2.737 1.00 98.69 115 TRP A C 1
ATOM 902 O O . TRP A 1 115 ? -5.742 -1.181 -2.581 1.00 98.69 115 TRP A O 1
ATOM 912 N N . LEU A 1 116 ? -7.017 0.553 -1.938 1.00 98.81 116 LEU A N 1
ATOM 913 C CA . LEU A 1 116 ? -7.615 -0.134 -0.786 1.00 98.81 116 LEU A CA 1
ATOM 914 C C . LEU A 1 116 ? -8.344 -1.422 -1.193 1.00 98.81 116 LEU A C 1
ATOM 916 O O . LEU A 1 116 ? -8.148 -2.468 -0.573 1.00 98.81 116 LEU A O 1
ATOM 920 N N . GLN A 1 117 ? -9.145 -1.362 -2.259 1.00 98.69 117 GLN A N 1
ATOM 921 C CA . GLN A 1 117 ? -9.881 -2.515 -2.778 1.00 98.69 117 GLN A CA 1
ATOM 922 C C . GLN A 1 117 ? -8.932 -3.611 -3.265 1.00 98.69 117 GLN A C 1
ATOM 924 O O . GLN A 1 117 ? -9.103 -4.780 -2.920 1.00 98.69 117 GLN A O 1
ATOM 929 N N . GLN A 1 118 ? -7.909 -3.251 -4.045 1.00 98.50 118 GLN A N 1
ATOM 930 C CA . GLN A 1 118 ? -6.940 -4.223 -4.543 1.00 98.50 118 GLN A CA 1
ATOM 931 C C . GLN A 1 118 ? -6.125 -4.831 -3.400 1.00 98.50 118 GLN A C 1
ATOM 933 O O . GLN A 1 118 ? -5.914 -6.036 -3.399 1.00 98.50 118 GLN A O 1
ATOM 938 N N . VAL A 1 119 ? -5.734 -4.055 -2.387 1.00 98.56 119 VAL A N 1
ATOM 939 C CA . VAL A 1 119 ? -5.033 -4.595 -1.214 1.00 98.56 119 VAL A CA 1
ATOM 940 C C . VAL A 1 119 ? -5.904 -5.607 -0.455 1.00 98.56 119 VAL A C 1
ATOM 942 O O . VAL A 1 119 ? -5.412 -6.678 -0.098 1.00 98.56 119 VAL A O 1
ATOM 945 N N . CYS A 1 120 ? -7.200 -5.342 -0.273 1.00 98.50 120 CYS A N 1
ATOM 946 C CA . CYS A 1 120 ? -8.125 -6.330 0.291 1.00 98.50 120 CYS A CA 1
ATOM 947 C C . CYS A 1 120 ? -8.213 -7.598 -0.579 1.00 98.50 120 CYS A C 1
ATOM 949 O O . CYS A 1 120 ? -8.065 -8.711 -0.075 1.00 98.50 120 CYS A O 1
ATOM 951 N N . ASN A 1 121 ? -8.387 -7.438 -1.893 1.00 98.25 121 ASN A N 1
ATOM 952 C CA . ASN A 1 121 ? -8.530 -8.556 -2.830 1.00 98.25 121 ASN A CA 1
ATOM 953 C C . ASN A 1 121 ? -7.269 -9.430 -2.921 1.00 98.25 121 ASN A C 1
ATOM 955 O O . ASN A 1 121 ? -7.365 -10.655 -2.918 1.00 98.25 121 ASN A O 1
ATOM 959 N N . GLU A 1 122 ? -6.088 -8.815 -2.993 1.00 98.31 122 GLU A N 1
ATOM 960 C CA . GLU A 1 122 ? -4.808 -9.518 -3.120 1.00 98.31 122 GLU A CA 1
ATOM 961 C C . GLU A 1 122 ? -4.447 -10.290 -1.852 1.00 98.31 122 GLU A C 1
ATOM 963 O O . GLU A 1 122 ? -3.966 -11.422 -1.922 1.00 98.31 122 GLU A O 1
ATOM 968 N N . THR A 1 123 ? -4.678 -9.681 -0.689 1.00 98.38 123 THR A N 1
ATOM 969 C CA . THR A 1 123 ? -4.341 -10.295 0.599 1.00 98.38 123 THR A CA 1
ATOM 970 C C . THR A 1 123 ? -5.401 -11.294 1.062 1.00 98.38 123 THR A C 1
ATOM 972 O O . THR A 1 123 ? -5.081 -12.246 1.774 1.00 98.38 123 THR A O 1
ATOM 975 N N . GLY A 1 124 ? -6.657 -11.102 0.646 1.00 98.25 124 GLY A N 1
ATOM 976 C CA . GLY A 1 124 ? -7.808 -11.838 1.161 1.00 98.25 124 GLY A CA 1
ATOM 977 C C . GLY A 1 124 ? -8.216 -11.418 2.576 1.00 98.25 124 GLY A C 1
ATOM 978 O O . GLY A 1 124 ? -8.969 -12.149 3.219 1.00 98.25 124 GLY A O 1
ATOM 979 N N . TYR A 1 125 ? -7.730 -10.272 3.066 1.00 98.62 125 TYR A N 1
ATOM 980 C CA . TYR A 1 125 ? -8.069 -9.724 4.378 1.00 98.62 125 TYR A CA 1
ATOM 981 C C . TYR A 1 125 ? -8.739 -8.357 4.259 1.00 98.62 125 TYR A C 1
ATOM 983 O O . TYR A 1 125 ? -8.402 -7.546 3.398 1.00 98.62 125 TYR A O 1
ATOM 991 N N . ASN A 1 126 ? -9.634 -8.056 5.197 1.00 98.62 126 ASN A N 1
ATOM 992 C CA . ASN A 1 126 ? -10.074 -6.690 5.423 1.00 98.62 126 ASN A CA 1
ATOM 993 C C . ASN A 1 126 ? -8.954 -5.927 6.136 1.00 98.62 126 ASN A C 1
ATOM 995 O O . ASN A 1 126 ? -8.696 -6.140 7.323 1.00 98.62 126 ASN A O 1
ATOM 999 N N . LEU A 1 127 ? -8.297 -5.038 5.396 1.00 98.50 127 LEU A N 1
ATOM 1000 C CA . LEU A 1 127 ? -7.235 -4.180 5.909 1.00 98.50 127 LEU A CA 1
ATOM 1001 C C . LEU A 1 127 ? -7.697 -2.741 6.142 1.00 98.50 127 LEU A C 1
ATOM 1003 O O . LEU A 1 127 ? -6.867 -1.896 6.466 1.00 98.50 127 LEU A O 1
ATOM 1007 N N . LEU A 1 128 ? -8.985 -2.420 5.994 1.00 98.62 128 LEU A N 1
ATOM 1008 C CA . LEU A 1 128 ? -9.470 -1.048 6.181 1.00 98.62 128 LEU A CA 1
ATOM 1009 C C . LEU A 1 128 ? -9.140 -0.479 7.571 1.00 98.62 128 LEU A C 1
ATOM 1011 O O . LEU A 1 128 ? -8.642 0.646 7.618 1.00 98.62 128 LEU A O 1
ATOM 1015 N N . PRO A 1 129 ? -9.288 -1.232 8.683 1.00 98.44 129 PRO A N 1
ATOM 1016 C CA . PRO A 1 129 ? -8.858 -0.748 9.994 1.00 98.44 129 PRO A CA 1
ATOM 1017 C C . PRO A 1 129 ? -7.354 -0.450 10.033 1.00 98.44 129 PRO A C 1
ATOM 1019 O O . PRO A 1 129 ? -6.930 0.581 10.541 1.00 98.44 129 PRO A O 1
ATOM 1022 N N . PHE A 1 130 ? -6.524 -1.306 9.435 1.00 98.44 130 PHE A N 1
ATOM 1023 C CA . PHE A 1 130 ? -5.082 -1.064 9.361 1.00 98.44 130 PHE A CA 1
ATOM 1024 C C . PHE A 1 130 ? -4.748 0.213 8.568 1.00 98.44 130 PHE A C 1
ATOM 1026 O O . PHE A 1 130 ? -3.928 1.017 9.007 1.00 98.44 130 PHE A O 1
ATOM 1033 N N . HIS A 1 131 ? -5.433 0.463 7.448 1.00 98.44 131 HIS A N 1
ATOM 1034 C CA . HIS A 1 131 ? -5.241 1.675 6.642 1.00 98.44 131 HIS A CA 1
ATOM 1035 C C . HIS A 1 131 ? -5.711 2.961 7.341 1.00 98.44 131 HIS A C 1
ATOM 1037 O O . HIS A 1 131 ? -5.253 4.051 6.990 1.00 98.44 131 HIS A O 1
ATOM 1043 N N . GLU A 1 132 ? -6.554 2.864 8.372 1.00 98.25 132 GLU A N 1
ATOM 1044 C CA . GLU A 1 132 ? -6.956 4.013 9.189 1.00 98.25 132 GLU A CA 1
ATOM 1045 C C . GLU A 1 132 ? -5.779 4.620 9.976 1.00 98.25 132 GLU A C 1
ATOM 1047 O O . GLU A 1 132 ? -5.811 5.804 10.318 1.00 98.25 132 GLU A O 1
ATOM 1052 N N . LEU A 1 133 ? -4.685 3.874 10.186 1.00 98.31 133 LEU A N 1
ATOM 1053 C CA . LEU A 1 133 ? -3.439 4.430 10.729 1.00 98.31 133 LEU A CA 1
ATOM 1054 C C . LEU A 1 133 ? -2.886 5.572 9.859 1.00 98.31 133 LEU A C 1
ATOM 1056 O O . LEU A 1 133 ? -2.364 6.544 10.394 1.00 98.31 133 LEU A O 1
ATOM 1060 N N . TRP A 1 134 ? -3.071 5.514 8.538 1.00 98.31 134 TRP A N 1
ATOM 1061 C CA . TRP A 1 134 ? -2.707 6.585 7.598 1.00 98.31 134 TRP A CA 1
ATOM 1062 C C . TRP A 1 134 ? -3.888 7.498 7.241 1.00 98.31 134 TRP A C 1
ATOM 1064 O O . TRP A 1 134 ? -3.769 8.361 6.373 1.00 98.31 134 TRP A O 1
ATOM 1074 N N . ASN A 1 135 ? -5.024 7.329 7.925 1.00 97.88 135 ASN A N 1
ATOM 1075 C CA . ASN A 1 135 ? -6.269 8.070 7.726 1.00 97.88 135 ASN A CA 1
ATOM 1076 C C . ASN A 1 135 ? -6.797 8.026 6.281 1.00 97.88 135 ASN A C 1
ATOM 1078 O O . ASN A 1 135 ? -7.377 9.011 5.830 1.00 97.88 135 ASN A O 1
ATOM 1082 N N . PHE A 1 136 ? -6.592 6.921 5.552 1.00 98.44 136 PHE A N 1
ATOM 1083 C CA . PHE A 1 136 ? -7.128 6.769 4.195 1.00 98.44 136 PHE A CA 1
ATOM 1084 C C . PHE A 1 136 ? -8.635 7.089 4.147 1.00 98.44 136 PHE A C 1
ATOM 1086 O O . PHE A 1 136 ? -9.382 6.629 5.016 1.00 98.44 136 PHE A O 1
ATOM 1093 N N . PRO A 1 137 ? -9.116 7.835 3.133 1.00 97.25 137 PRO A N 1
ATOM 1094 C CA . PRO A 1 137 ? -10.547 7.982 2.915 1.00 97.25 137 PRO A CA 1
ATOM 1095 C C . PRO A 1 137 ? -11.109 6.635 2.453 1.00 97.25 137 PRO A C 1
ATOM 1097 O O . PRO A 1 137 ? -10.529 5.990 1.581 1.00 97.25 137 PRO A O 1
ATOM 1100 N N . VAL A 1 138 ? -12.241 6.209 3.011 1.00 98.00 138 VAL A N 1
ATOM 1101 C CA . VAL A 1 138 ? -12.881 4.935 2.654 1.00 98.00 138 VAL A CA 1
ATOM 1102 C C . VAL A 1 138 ? -14.334 5.190 2.279 1.00 98.00 138 VAL A C 1
ATOM 1104 O O . VAL A 1 138 ? -15.107 5.688 3.099 1.00 98.00 138 VAL A O 1
ATOM 1107 N N . THR A 1 139 ? -14.704 4.842 1.048 1.00 98.44 139 THR A N 1
ATOM 1108 C CA . THR A 1 139 ? -16.091 4.904 0.569 1.00 98.44 139 THR A CA 1
ATOM 1109 C C . THR A 1 139 ? -16.884 3.665 0.980 1.00 98.44 139 THR A C 1
ATOM 1111 O O . THR A 1 139 ? -16.319 2.624 1.317 1.00 98.44 139 THR A O 1
ATOM 1114 N N . GLU A 1 140 ? -18.213 3.758 0.915 1.00 98.06 140 GLU A N 1
ATOM 1115 C CA . GLU A 1 140 ? -19.100 2.619 1.185 1.00 98.06 140 GLU A CA 1
ATOM 1116 C C . GLU A 1 140 ? -18.872 1.458 0.206 1.00 98.06 140 GLU A C 1
ATOM 1118 O O . GLU A 1 140 ? -18.890 0.296 0.597 1.00 98.06 140 GLU A O 1
ATOM 1123 N N . GLU A 1 141 ? -18.569 1.764 -1.056 1.00 98.06 141 GLU A N 1
ATOM 1124 C CA . GLU A 1 141 ? -18.218 0.759 -2.061 1.00 98.06 141 GLU A CA 1
ATOM 1125 C C . GLU A 1 141 ? -16.981 -0.044 -1.638 1.00 98.06 141 GLU A C 1
ATOM 1127 O O . GLU A 1 141 ? -17.020 -1.274 -1.589 1.00 98.06 141 GLU A O 1
ATOM 1132 N N . THR A 1 142 ? -15.909 0.640 -1.232 1.00 98.62 142 THR A N 1
ATOM 1133 C CA . THR A 1 142 ? -14.693 -0.012 -0.734 1.00 98.62 142 THR A CA 1
ATOM 1134 C C . THR A 1 142 ? -14.966 -0.842 0.525 1.00 98.62 142 THR A C 1
ATOM 1136 O O . THR A 1 142 ? -14.451 -1.955 0.641 1.00 98.62 142 THR A O 1
ATOM 1139 N N . ARG A 1 143 ? -15.821 -0.361 1.445 1.00 98.00 143 ARG A N 1
ATOM 1140 C CA . ARG A 1 143 ? -16.265 -1.156 2.609 1.00 98.00 143 ARG A CA 1
ATOM 1141 C C . ARG A 1 143 ? -16.986 -2.422 2.180 1.00 98.00 143 ARG A C 1
ATOM 1143 O O . ARG A 1 143 ? -16.633 -3.492 2.656 1.00 98.00 143 ARG A O 1
ATOM 1150 N N . SER A 1 144 ? -17.920 -2.328 1.237 1.00 98.06 144 SER A N 1
ATOM 1151 C CA . SER A 1 144 ? -18.695 -3.482 0.767 1.00 98.06 144 SER A CA 1
ATOM 1152 C C . SER A 1 144 ? -17.827 -4.595 0.162 1.00 98.06 144 SER A C 1
ATOM 1154 O O . SER A 1 144 ? -18.173 -5.769 0.276 1.00 98.06 144 SER A O 1
ATOM 1156 N N . ILE A 1 145 ? -16.675 -4.238 -0.422 1.00 97.94 145 ILE A N 1
ATOM 1157 C CA . ILE A 1 145 ? -15.696 -5.182 -0.979 1.00 97.94 145 ILE A CA 1
ATOM 1158 C C . ILE A 1 145 ? -14.854 -5.830 0.128 1.00 97.94 145 ILE A C 1
ATOM 1160 O O . ILE A 1 145 ? -14.632 -7.039 0.108 1.00 97.94 145 ILE A O 1
ATOM 1164 N N . CYS A 1 146 ? -14.380 -5.041 1.094 1.00 98.38 146 CYS A N 1
ATOM 1165 C CA . CYS A 1 146 ? -13.463 -5.525 2.126 1.00 98.38 146 CYS A CA 1
ATOM 1166 C C . CYS A 1 146 ? -14.174 -6.191 3.317 1.00 98.38 146 CYS A C 1
ATOM 1168 O O . CYS A 1 146 ? -13.641 -7.137 3.885 1.00 98.38 146 CYS A O 1
ATOM 1170 N N . ASP A 1 147 ? -15.362 -5.734 3.716 1.00 97.38 147 ASP A N 1
ATOM 1171 C CA . ASP A 1 147 ? -16.069 -6.184 4.927 1.00 97.38 147 ASP A CA 1
ATOM 1172 C C . ASP A 1 147 ? -16.423 -7.677 4.997 1.00 97.38 147 ASP A C 1
ATOM 1174 O O . ASP A 1 147 ? -16.458 -8.203 6.117 1.00 97.38 147 ASP A O 1
ATOM 1178 N N . PRO A 1 148 ? -16.673 -8.379 3.874 1.00 97.62 148 PRO A N 1
ATOM 1179 C CA . PRO A 1 148 ? -16.840 -9.831 3.880 1.00 97.62 148 PRO A CA 1
ATOM 1180 C C . PRO A 1 148 ? -15.561 -10.609 4.228 1.00 97.62 148 PRO A C 1
ATOM 1182 O O . PRO A 1 148 ? -15.645 -11.786 4.580 1.00 97.62 148 PRO A O 1
ATOM 1185 N N . LEU A 1 149 ? -14.381 -9.991 4.107 1.00 98.31 149 LEU A N 1
ATOM 1186 C CA . LEU A 1 149 ? -13.092 -10.636 4.351 1.00 98.31 149 LEU A CA 1
ATOM 1187 C C . LEU A 1 149 ? -12.742 -10.644 5.850 1.00 98.31 149 LEU A C 1
ATOM 1189 O O . LEU A 1 149 ? -13.123 -9.732 6.590 1.00 98.31 149 LEU A O 1
ATOM 1193 N N . PRO A 1 150 ? -11.968 -11.639 6.325 1.00 98.00 150 PRO A N 1
ATOM 1194 C CA . PRO A 1 150 ? -11.467 -11.639 7.696 1.00 98.00 150 PRO A CA 1
ATOM 1195 C C . PRO A 1 150 ? -10.592 -10.408 7.950 1.00 98.00 150 PRO A C 1
ATOM 1197 O O . PRO A 1 150 ? -9.726 -10.081 7.141 1.00 98.00 150 PRO A O 1
ATOM 1200 N N . CYS A 1 151 ? -10.785 -9.729 9.082 1.00 98.44 151 CYS A N 1
ATOM 1201 C CA . CYS A 1 151 ? -9.939 -8.591 9.430 1.00 98.44 151 CYS A CA 1
ATOM 1202 C C . CYS A 1 151 ? -8.510 -9.034 9.729 1.00 98.44 151 CYS A C 1
ATOM 1204 O O . CYS A 1 151 ? -8.302 -10.030 10.425 1.00 98.44 151 CYS A O 1
ATOM 1206 N N . PHE A 1 152 ? -7.537 -8.252 9.267 1.00 98.62 152 PHE A N 1
ATOM 1207 C CA . PHE A 1 152 ? -6.156 -8.346 9.717 1.00 98.62 152 PHE A CA 1
ATOM 1208 C C . PHE A 1 152 ? -5.678 -6.991 10.237 1.00 98.62 152 PHE A C 1
ATOM 1210 O O . PHE A 1 152 ? -5.867 -5.958 9.597 1.00 98.62 152 PHE A O 1
ATOM 1217 N N . PHE A 1 153 ? -5.040 -6.995 11.403 1.00 98.56 153 PHE A N 1
ATOM 1218 C CA . PHE A 1 153 ? -4.380 -5.820 11.961 1.00 98.56 153 PHE A CA 1
ATOM 1219 C C . PHE A 1 153 ? -3.170 -6.312 12.755 1.00 98.56 153 PHE A C 1
ATOM 1221 O O . PHE A 1 153 ? -3.378 -6.990 13.761 1.00 98.56 153 PHE A O 1
ATOM 1228 N N . PRO A 1 154 ? -1.929 -5.991 12.361 1.00 98.00 154 PRO A N 1
ATOM 1229 C CA . PRO A 1 154 ? -0.741 -6.564 12.982 1.00 98.00 154 PRO A CA 1
ATOM 1230 C C . PRO A 1 154 ? -0.611 -6.197 14.466 1.00 98.00 154 PRO A C 1
ATOM 1232 O O . PRO A 1 154 ? -1.025 -5.122 14.908 1.00 98.00 154 PRO A O 1
ATOM 1235 N N . GLU A 1 155 ? -0.023 -7.105 15.237 1.00 97.56 155 GLU A N 1
ATOM 1236 C CA . GLU A 1 155 ? 0.464 -6.842 16.590 1.00 97.56 155 GLU A CA 1
ATOM 1237 C C . GLU A 1 155 ? 1.975 -7.018 16.629 1.00 97.56 155 GLU A C 1
ATOM 1239 O O . GLU A 1 155 ? 2.489 -8.136 16.588 1.00 97.56 155 GLU A O 1
ATOM 1244 N N . ASP A 1 156 ? 2.683 -5.896 16.657 1.00 97.25 156 ASP A N 1
ATOM 1245 C CA . ASP A 1 156 ? 4.133 -5.839 16.532 1.00 97.25 156 ASP A CA 1
ATOM 1246 C C . ASP A 1 156 ? 4.715 -4.588 17.206 1.00 97.25 156 ASP A C 1
ATOM 1248 O O . ASP A 1 156 ? 4.011 -3.770 17.803 1.00 97.25 156 ASP A O 1
ATOM 1252 N N . GLU A 1 157 ? 6.032 -4.425 17.100 1.00 97.12 157 GLU A N 1
ATOM 1253 C CA . GLU A 1 157 ? 6.758 -3.305 17.697 1.00 97.12 157 GLU A CA 1
ATOM 1254 C C . GLU A 1 157 ? 6.369 -1.925 17.139 1.00 97.12 157 GLU A C 1
ATOM 1256 O O . GLU A 1 157 ? 6.641 -0.915 17.788 1.00 97.12 157 GLU A O 1
ATOM 1261 N N . PHE A 1 158 ? 5.753 -1.846 15.955 1.00 97.75 158 PHE A N 1
ATOM 1262 C CA . PHE A 1 158 ? 5.352 -0.577 15.343 1.00 97.75 158 PHE A CA 1
ATOM 1263 C C . PHE A 1 158 ? 3.984 -0.153 15.855 1.00 97.75 158 PHE A C 1
ATOM 1265 O O . PHE A 1 158 ? 3.827 0.957 16.357 1.00 97.75 158 PHE A O 1
ATOM 1272 N N . THR A 1 159 ? 3.013 -1.062 15.817 1.00 97.50 159 THR A N 1
ATOM 1273 C CA . THR A 1 159 ? 1.678 -0.839 16.391 1.00 97.50 159 THR A CA 1
ATOM 1274 C C . THR A 1 159 ? 1.730 -0.616 17.904 1.00 97.50 159 THR A C 1
ATOM 1276 O O . THR A 1 159 ? 0.986 0.219 18.423 1.00 97.50 159 THR A O 1
ATOM 1279 N N . ALA A 1 160 ? 2.684 -1.238 18.606 1.00 97.31 160 ALA A N 1
ATOM 1280 C CA . ALA A 1 160 ? 2.955 -0.984 20.022 1.00 97.31 160 ALA A CA 1
ATOM 1281 C C . ALA A 1 160 ? 3.427 0.453 20.333 1.00 97.31 160 ALA A C 1
ATOM 1283 O O . ALA A 1 160 ? 3.323 0.885 21.480 1.00 97.31 160 ALA A O 1
ATOM 1284 N N . LYS A 1 161 ? 3.910 1.224 19.343 1.00 96.62 161 LYS A N 1
ATOM 1285 C CA . LYS A 1 161 ? 4.296 2.641 19.526 1.00 96.62 161 LYS A CA 1
ATOM 1286 C C . LYS A 1 161 ? 3.100 3.598 19.546 1.00 96.62 161 LYS A C 1
ATOM 1288 O O . LYS A 1 161 ? 3.269 4.755 19.919 1.00 96.62 161 LYS A O 1
ATOM 1293 N N . ALA A 1 162 ? 1.909 3.144 19.150 1.00 96.31 162 ALA A N 1
ATOM 1294 C CA . ALA A 1 162 ? 0.695 3.961 19.106 1.00 96.31 162 ALA A CA 1
ATOM 1295 C C . ALA A 1 162 ? -0.532 3.225 19.693 1.00 96.31 162 ALA A C 1
ATOM 1297 O O . ALA A 1 162 ? -1.568 3.129 19.025 1.00 96.31 162 ALA A O 1
ATOM 1298 N N . PRO A 1 163 ? -0.455 2.718 20.941 1.00 96.38 163 PRO A N 1
ATOM 1299 C CA . PRO A 1 163 ? -1.468 1.823 21.505 1.00 96.38 163 PRO A CA 1
ATOM 1300 C C . PRO A 1 163 ? -2.860 2.465 21.578 1.00 96.38 163 PRO A C 1
ATOM 1302 O O . PRO A 1 163 ? -3.854 1.806 21.277 1.00 96.38 163 PRO A O 1
ATOM 1305 N N . ASP A 1 164 ? -2.942 3.762 21.884 1.00 96.88 164 ASP A N 1
ATOM 1306 C CA . ASP A 1 164 ? -4.218 4.483 21.976 1.00 96.88 164 ASP A CA 1
ATOM 1307 C C . ASP A 1 164 ? -4.920 4.594 20.616 1.00 96.88 164 ASP A C 1
ATOM 1309 O O . ASP A 1 164 ? -6.132 4.388 20.512 1.00 96.88 164 ASP A O 1
ATOM 1313 N N . LYS A 1 165 ? -4.161 4.880 19.547 1.00 96.88 165 LYS A N 1
ATOM 1314 C CA . LYS A 1 165 ? -4.694 4.966 18.178 1.00 96.88 165 LYS A CA 1
ATOM 1315 C C . LYS A 1 165 ? -5.148 3.587 17.702 1.00 96.88 165 LYS A C 1
ATOM 1317 O O . LYS A 1 165 ? -6.253 3.478 17.178 1.00 96.88 165 LYS A O 1
ATOM 1322 N N . VAL A 1 166 ? -4.347 2.545 17.938 1.00 97.75 166 VAL A N 1
ATOM 1323 C CA . VAL A 1 166 ? -4.707 1.159 17.595 1.00 97.75 166 VAL A CA 1
ATOM 1324 C C . VAL A 1 166 ? -5.977 0.729 18.330 1.00 97.75 166 VAL A C 1
ATOM 1326 O O . VAL A 1 166 ? -6.921 0.265 17.696 1.00 97.75 166 VAL A O 1
ATOM 1329 N N . SER A 1 167 ? -6.042 0.945 19.647 1.00 97.69 167 SER A N 1
ATOM 1330 C CA . SER A 1 167 ? -7.211 0.605 20.465 1.00 97.69 167 SER A CA 1
ATOM 1331 C C . SER A 1 167 ? -8.472 1.327 19.985 1.00 97.69 167 SER A C 1
ATOM 1333 O O . SER A 1 167 ? -9.524 0.704 19.820 1.00 97.69 167 SER A O 1
ATOM 1335 N N . LYS A 1 168 ? -8.362 2.625 19.671 1.00 97.94 168 LYS A N 1
ATOM 1336 C CA . LYS A 1 168 ? -9.468 3.414 19.119 1.00 97.94 168 LYS A CA 1
ATOM 1337 C C . LYS A 1 168 ? -9.974 2.844 17.793 1.00 97.94 168 LYS A C 1
ATOM 1339 O O . LYS A 1 168 ? -11.183 2.693 17.641 1.00 97.94 168 LYS A O 1
ATOM 1344 N N . ILE A 1 169 ? -9.073 2.524 16.864 1.00 98.19 169 ILE A N 1
ATOM 1345 C CA . ILE A 1 169 ? -9.433 1.965 15.554 1.00 98.19 169 ILE A CA 1
ATOM 1346 C C . ILE A 1 169 ? -10.126 0.607 15.719 1.00 98.19 169 ILE A C 1
ATOM 1348 O O . ILE A 1 169 ? -11.212 0.397 15.184 1.00 98.19 169 ILE A O 1
ATOM 1352 N N . LEU A 1 170 ? -9.537 -0.309 16.492 1.00 98.00 170 LEU A N 1
ATOM 1353 C CA . LEU A 1 170 ? -10.095 -1.651 16.686 1.00 98.00 170 LEU A CA 1
ATOM 1354 C C . LEU A 1 170 ? -11.454 -1.610 17.399 1.00 98.00 170 LEU A C 1
ATOM 1356 O O . LEU A 1 170 ? -12.375 -2.327 17.012 1.00 98.00 170 LEU A O 1
ATOM 1360 N N . THR A 1 171 ? -11.608 -0.725 18.388 1.00 97.81 171 THR A N 1
ATOM 1361 C CA . THR A 1 171 ? -12.892 -0.504 19.073 1.00 97.81 171 THR A CA 1
ATOM 1362 C C . THR A 1 171 ? -13.947 0.044 18.113 1.00 97.81 171 THR A C 1
ATOM 1364 O O . THR A 1 171 ? -15.086 -0.415 18.136 1.00 97.81 171 THR A O 1
ATOM 1367 N N . ALA A 1 172 ? -13.580 1.002 17.255 1.00 97.31 172 ALA A N 1
ATOM 1368 C CA . ALA A 1 172 ? -14.489 1.565 16.258 1.00 97.31 172 ALA A CA 1
ATOM 1369 C C . ALA A 1 172 ? -14.885 0.542 15.181 1.00 97.31 172 ALA A C 1
ATOM 1371 O O . ALA A 1 172 ? -16.023 0.555 14.718 1.00 97.31 172 ALA A O 1
ATOM 1372 N N . TYR A 1 173 ? -13.972 -0.357 14.804 1.00 97.00 173 TYR A N 1
ATOM 1373 C CA . TYR A 1 173 ? -14.246 -1.427 13.848 1.00 97.00 173 TYR A CA 1
ATOM 1374 C C . TYR A 1 173 ? -15.185 -2.506 14.414 1.00 97.00 173 TYR A C 1
ATOM 1376 O O . TYR A 1 173 ? -16.046 -3.019 13.700 1.00 97.00 173 TYR A O 1
ATOM 1384 N N . GLY A 1 174 ? -15.044 -2.845 15.700 1.00 95.19 174 GLY A N 1
ATOM 1385 C CA . GLY A 1 174 ? -16.014 -3.659 16.441 1.00 95.19 174 GLY A CA 1
ATOM 1386 C C . GLY A 1 174 ? -16.037 -5.159 16.114 1.00 95.19 174 GLY A C 1
ATOM 1387 O O . GLY A 1 174 ? -16.894 -5.872 16.637 1.00 95.19 174 GLY A O 1
ATOM 1388 N N . LYS A 1 175 ? -15.116 -5.663 15.282 1.00 94.69 175 LYS A N 1
ATOM 1389 C CA . LYS A 1 175 ? -14.940 -7.099 14.991 1.00 94.69 175 LYS A CA 1
ATOM 1390 C C . LYS A 1 175 ? -13.526 -7.553 15.358 1.00 94.69 175 LYS A C 1
ATOM 1392 O O . LYS A 1 175 ? -12.593 -6.752 15.373 1.00 94.69 175 LYS A O 1
ATOM 1397 N N . GLU A 1 176 ? -13.366 -8.848 15.618 1.00 95.81 176 GLU A N 1
ATOM 1398 C CA . GLU A 1 176 ? -12.057 -9.450 15.878 1.00 95.81 176 GLU A CA 1
ATOM 1399 C C . GLU A 1 176 ? -11.180 -9.443 14.614 1.00 95.81 176 GLU A C 1
ATOM 1401 O O . GLU A 1 176 ? -11.665 -9.647 13.497 1.00 95.81 176 GLU A O 1
ATOM 1406 N N . CYS A 1 177 ? -9.881 -9.207 14.801 1.00 97.94 177 CYS A N 1
ATOM 1407 C CA . CYS A 1 177 ? -8.889 -9.178 13.733 1.00 97.94 177 CYS A CA 1
ATOM 1408 C C . CYS A 1 177 ? -7.805 -10.216 13.989 1.00 97.94 177 CYS A C 1
ATOM 1410 O O . CYS A 1 177 ? -7.319 -10.363 15.107 1.00 97.94 177 CYS A O 1
ATOM 1412 N N . ILE A 1 178 ? -7.372 -10.883 12.925 1.00 98.06 178 ILE A N 1
ATOM 1413 C CA . ILE A 1 178 ? -6.170 -11.708 12.924 1.00 98.06 178 ILE A CA 1
ATOM 1414 C C . ILE A 1 178 ? -4.968 -10.782 13.131 1.00 98.06 178 ILE A C 1
ATOM 1416 O O . ILE A 1 178 ? -4.856 -9.737 12.488 1.00 98.06 178 ILE A O 1
ATOM 1420 N N . ARG A 1 179 ? -4.080 -11.164 14.051 1.00 97.12 179 ARG A N 1
ATOM 1421 C CA . ARG A 1 179 ? -2.980 -10.308 14.531 1.00 97.12 179 ARG A CA 1
ATOM 1422 C C . ARG A 1 179 ? -1.596 -10.742 14.050 1.00 97.12 179 ARG A C 1
ATOM 1424 O O . ARG A 1 179 ? -0.660 -9.948 14.067 1.00 97.12 179 ARG A O 1
ATOM 1431 N N . HIS A 1 180 ? -1.463 -11.996 13.614 1.00 95.56 180 HIS A N 1
ATOM 1432 C CA . HIS A 1 180 ? -0.176 -12.628 13.321 1.00 95.56 180 HIS A CA 1
ATOM 1433 C C . HIS A 1 180 ? -0.249 -13.538 12.097 1.00 95.56 180 HIS A C 1
ATOM 1435 O O . HIS A 1 180 ? -1.323 -14.017 11.735 1.00 95.56 180 HIS A O 1
ATOM 1441 N N . ASN A 1 181 ? 0.921 -13.817 11.516 1.00 94.00 181 ASN A N 1
ATOM 1442 C CA . ASN A 1 181 ? 1.127 -14.783 10.434 1.00 94.00 181 ASN A CA 1
ATOM 1443 C C . ASN A 1 181 ? 0.134 -14.637 9.264 1.00 94.00 181 ASN A C 1
ATOM 1445 O O . ASN A 1 181 ? -0.523 -15.615 8.894 1.00 94.00 181 ASN A O 1
ATOM 1449 N N . PRO A 1 182 ? -0.001 -13.429 8.682 1.00 96.25 182 PRO A N 1
ATOM 1450 C CA . PRO A 1 182 ? -0.812 -13.259 7.486 1.00 96.25 182 PRO A CA 1
ATOM 1451 C C . PRO A 1 182 ? -0.274 -14.115 6.334 1.00 96.25 182 PRO A C 1
ATOM 1453 O O . PRO A 1 182 ? 0.929 -14.371 6.211 1.00 96.25 182 PRO A O 1
ATOM 1456 N N . LYS A 1 183 ? -1.178 -14.529 5.447 1.00 95.19 183 LYS A N 1
ATOM 1457 C CA . LYS A 1 183 ? -0.810 -15.209 4.206 1.00 95.19 183 LYS A CA 1
ATOM 1458 C C . LYS A 1 183 ? 0.016 -14.277 3.309 1.00 95.19 183 LYS A C 1
ATOM 1460 O O . LYS A 1 183 ? -0.432 -13.187 2.971 1.00 95.19 183 LYS A O 1
ATOM 1465 N N . GLN A 1 184 ? 1.177 -14.752 2.861 1.00 96.50 184 GLN A N 1
ATOM 1466 C CA . GLN A 1 184 ? 1.989 -14.065 1.855 1.00 96.50 184 GLN A CA 1
ATOM 1467 C C . GLN A 1 184 ? 1.286 -14.064 0.488 1.00 96.50 184 GLN A C 1
ATOM 1469 O O . GLN A 1 184 ? 0.716 -15.074 0.058 1.00 96.50 184 GLN A O 1
ATOM 1474 N N . VAL A 1 185 ? 1.355 -12.936 -0.210 1.00 97.25 185 VAL A N 1
ATOM 1475 C CA . VAL A 1 185 ? 0.830 -12.747 -1.559 1.00 97.25 185 VAL A CA 1
ATOM 1476 C C . VAL A 1 185 ? 1.887 -13.170 -2.568 1.00 97.25 185 VAL A C 1
ATOM 1478 O O . VAL A 1 185 ? 3.004 -12.655 -2.600 1.00 97.25 185 VAL A O 1
ATOM 1481 N N . VAL A 1 186 ? 1.514 -14.114 -3.427 1.00 94.38 186 VAL A N 1
ATOM 1482 C CA . VAL A 1 186 ? 2.373 -14.581 -4.515 1.00 94.38 186 VAL A CA 1
ATOM 1483 C C . VAL A 1 186 ? 2.347 -13.556 -5.644 1.00 94.38 186 VAL A C 1
ATOM 1485 O O . VAL A 1 186 ? 1.277 -13.187 -6.142 1.00 94.38 186 VAL A O 1
ATOM 1488 N N . PHE A 1 187 ? 3.526 -13.107 -6.068 1.00 92.94 187 PHE A N 1
ATOM 1489 C CA . PHE A 1 187 ? 3.650 -12.249 -7.238 1.00 92.94 187 PHE A CA 1
ATOM 1490 C C . PHE A 1 187 ? 3.268 -13.019 -8.503 1.00 92.94 187 PHE A C 1
ATOM 1492 O O . PHE A 1 187 ? 3.715 -14.146 -8.710 1.00 92.94 187 PHE A O 1
ATOM 1499 N N . ARG A 1 188 ? 2.432 -12.417 -9.353 1.00 93.19 188 ARG A N 1
ATOM 1500 C CA . ARG A 1 188 ? 1.972 -13.030 -10.613 1.00 93.19 188 ARG A CA 1
ATOM 1501 C C . ARG A 1 188 ? 2.750 -12.561 -11.843 1.00 93.19 188 ARG A C 1
ATOM 1503 O O . ARG A 1 188 ? 2.423 -12.969 -12.955 1.00 93.19 188 ARG A O 1
ATOM 1510 N N . GLY A 1 189 ? 3.727 -11.677 -11.661 1.00 84.19 189 GLY A N 1
ATOM 1511 C CA . GLY A 1 189 ? 4.691 -11.332 -12.699 1.00 84.19 189 GLY A CA 1
ATOM 1512 C C . GLY A 1 189 ? 5.920 -12.238 -12.663 1.00 84.19 189 GLY A C 1
ATOM 1513 O O . GLY A 1 189 ? 5.972 -13.224 -11.933 1.00 84.19 189 GLY A O 1
ATOM 1514 N N . ASP A 1 190 ? 6.922 -11.869 -13.452 1.00 78.94 190 ASP A N 1
ATOM 1515 C CA . ASP A 1 190 ? 8.206 -12.561 -13.523 1.00 78.94 190 ASP A CA 1
ATOM 1516 C C . ASP A 1 190 ? 9.330 -11.533 -13.354 1.00 78.94 190 ASP A C 1
ATOM 1518 O O . ASP A 1 190 ? 9.609 -10.757 -14.268 1.00 78.94 190 ASP A O 1
ATOM 1522 N N . LEU A 1 191 ? 9.928 -11.500 -12.157 1.00 70.88 191 LEU A N 1
ATOM 1523 C CA . LEU A 1 191 ? 11.040 -10.598 -11.823 1.00 70.88 191 LEU A CA 1
ATOM 1524 C C . LEU A 1 191 ? 12.324 -10.941 -12.583 1.00 70.88 191 LEU A C 1
ATOM 1526 O O . LEU A 1 191 ? 13.167 -10.072 -12.786 1.00 70.88 191 LEU A O 1
ATOM 1530 N N . TRP A 1 192 ? 12.470 -12.193 -13.010 1.00 74.00 192 TRP A N 1
ATOM 1531 C CA . TRP A 1 192 ? 13.652 -12.681 -13.715 1.00 74.00 192 TRP A CA 1
ATOM 1532 C C . TRP A 1 192 ? 13.490 -12.590 -15.229 1.00 74.00 192 TRP A C 1
ATOM 1534 O O . TRP A 1 192 ? 14.401 -12.940 -15.982 1.00 74.00 192 TRP A O 1
ATOM 1544 N N . ARG A 1 193 ? 12.345 -12.085 -15.697 1.00 75.62 193 ARG A N 1
ATOM 1545 C CA . ARG A 1 193 ? 12.073 -11.921 -17.116 1.00 75.62 193 ARG A CA 1
ATOM 1546 C C . ARG A 1 193 ? 13.139 -11.038 -17.756 1.00 75.62 193 ARG A C 1
ATOM 1548 O O . ARG A 1 193 ? 13.226 -9.847 -17.480 1.00 75.62 193 ARG A O 1
ATOM 1555 N N . GLY A 1 194 ? 13.898 -11.617 -18.681 1.00 70.31 194 GLY A N 1
ATOM 1556 C CA . GLY A 1 194 ? 14.945 -10.906 -19.416 1.00 70.31 194 GLY A CA 1
ATOM 1557 C C . GLY A 1 194 ? 16.342 -11.018 -18.799 1.00 70.31 194 GLY A C 1
ATOM 1558 O O . GLY A 1 194 ? 17.312 -10.706 -19.485 1.00 70.31 194 GLY A O 1
ATOM 1559 N N . VAL A 1 195 ? 16.472 -11.505 -17.559 1.00 73.44 195 VAL A N 1
ATOM 1560 C CA . VAL A 1 195 ? 17.777 -11.823 -16.961 1.00 73.44 195 VAL A CA 1
ATOM 1561 C C . VAL A 1 195 ? 18.382 -13.005 -17.713 1.00 73.44 195 VAL A C 1
ATOM 1563 O O . VAL A 1 195 ? 17.691 -13.977 -18.005 1.00 73.44 195 VAL A O 1
ATOM 1566 N N . ASP A 1 196 ? 19.652 -12.882 -18.095 1.00 73.94 196 ASP A N 1
ATOM 1567 C CA . ASP A 1 196 ? 20.378 -13.841 -18.941 1.00 73.94 196 ASP A CA 1
ATOM 1568 C C . ASP A 1 196 ? 19.743 -14.107 -20.321 1.00 73.94 196 ASP A C 1
ATOM 1570 O O . ASP A 1 196 ? 20.145 -15.022 -21.045 1.00 73.94 196 ASP A O 1
ATOM 1574 N N . VAL A 1 197 ? 18.792 -13.267 -20.745 1.00 77.81 197 VAL A N 1
ATOM 1575 C CA . VAL A 1 197 ? 18.182 -13.326 -22.076 1.00 77.81 197 VAL A CA 1
ATOM 1576 C C . VAL A 1 197 ? 18.722 -12.185 -22.929 1.00 77.81 197 VAL A C 1
ATOM 1578 O O . VAL A 1 197 ? 18.527 -11.006 -22.638 1.00 77.81 197 VAL A O 1
ATOM 1581 N N . ARG A 1 198 ? 19.355 -12.519 -24.056 1.00 73.69 198 ARG A N 1
ATOM 1582 C CA . ARG A 1 198 ? 19.730 -11.524 -25.066 1.00 73.69 198 ARG A CA 1
ATOM 1583 C C . ARG A 1 198 ? 18.500 -11.162 -25.905 1.00 73.69 198 ARG A C 1
ATOM 1585 O O . ARG A 1 198 ? 18.150 -11.885 -26.835 1.00 73.69 198 ARG A O 1
ATOM 1592 N N . GLY A 1 199 ? 17.832 -10.066 -25.553 1.00 67.94 199 GLY A N 1
ATOM 1593 C CA . GLY A 1 199 ? 16.741 -9.501 -26.351 1.00 67.94 199 GLY A CA 1
ATOM 1594 C C . GLY A 1 199 ? 17.227 -8.842 -27.655 1.00 67.94 199 GLY A C 1
ATOM 1595 O O . GLY A 1 199 ? 18.434 -8.650 -27.841 1.00 67.94 199 GLY A O 1
ATOM 1596 N N . PRO A 1 200 ? 16.306 -8.474 -28.566 1.00 71.69 200 PRO A N 1
ATOM 1597 C CA . PRO A 1 200 ? 16.627 -7.628 -29.713 1.00 71.69 200 PRO A CA 1
ATOM 1598 C C . PRO A 1 200 ? 17.261 -6.314 -29.240 1.00 71.69 200 PRO A C 1
ATOM 1600 O O . PRO A 1 200 ? 16.776 -5.696 -28.293 1.00 71.69 200 PRO A O 1
ATOM 1603 N N . GLN A 1 201 ? 18.345 -5.881 -29.885 1.00 64.50 201 GLN A N 1
ATOM 1604 C CA . GLN A 1 201 ? 18.936 -4.575 -29.602 1.00 64.50 201 GLN A CA 1
ATOM 1605 C C . GLN A 1 201 ? 18.027 -3.484 -30.171 1.00 64.50 201 GLN A C 1
ATOM 1607 O O . GLN A 1 201 ? 17.908 -3.350 -31.387 1.00 64.50 201 GLN A O 1
ATOM 1612 N N . PHE A 1 202 ? 17.404 -2.695 -29.299 1.00 58.44 202 PHE A N 1
ATOM 1613 C CA . PHE A 1 202 ? 16.760 -1.449 -29.697 1.00 58.44 202 PHE A CA 1
ATOM 1614 C C . PHE A 1 202 ? 17.838 -0.368 -29.763 1.00 58.44 202 PHE A C 1
ATOM 1616 O O . PHE A 1 202 ? 18.149 0.286 -28.771 1.00 58.44 202 PHE A O 1
ATOM 1623 N N . VAL A 1 203 ? 18.477 -0.244 -30.926 1.00 62.75 203 VAL A N 1
ATOM 1624 C CA . VAL A 1 203 ? 19.348 0.895 -31.218 1.00 62.75 203 VAL A CA 1
ATOM 1625 C C . VAL A 1 203 ? 18.434 2.050 -31.607 1.00 62.75 203 VAL A C 1
ATOM 1627 O O . VAL A 1 203 ? 17.862 2.047 -32.695 1.00 62.75 203 VAL A O 1
ATOM 1630 N N . PHE A 1 204 ? 18.267 3.019 -30.710 1.00 56.59 204 PHE A N 1
ATOM 1631 C CA . PHE A 1 204 ? 17.692 4.310 -31.069 1.00 56.59 204 PHE A CA 1
ATOM 1632 C C . PHE A 1 204 ? 18.764 5.065 -31.854 1.00 56.59 204 PHE A C 1
ATOM 1634 O O . PHE A 1 204 ? 19.677 5.647 -31.271 1.00 56.59 204 PHE A O 1
ATOM 1641 N N . LEU A 1 205 ? 18.712 4.962 -33.181 1.00 51.84 205 LEU A N 1
ATOM 1642 C CA . LEU A 1 205 ? 19.484 5.842 -34.044 1.00 51.84 205 LEU A CA 1
ATOM 1643 C C . LEU A 1 205 ? 18.840 7.223 -33.931 1.00 51.84 205 LEU A C 1
ATOM 1645 O O . LEU A 1 205 ? 17.664 7.391 -34.245 1.00 51.84 205 LEU A O 1
ATOM 1649 N N . HIS A 1 206 ? 19.594 8.176 -33.393 1.00 50.56 206 HIS A N 1
ATOM 1650 C CA . HIS A 1 206 ? 19.277 9.582 -33.556 1.00 50.56 206 HIS A CA 1
ATOM 1651 C C . HIS A 1 206 ? 19.624 9.901 -35.013 1.00 50.56 206 HIS A C 1
ATOM 1653 O O . HIS A 1 206 ? 20.785 9.762 -35.403 1.00 50.56 206 HIS A O 1
ATOM 1659 N N . ASP A 1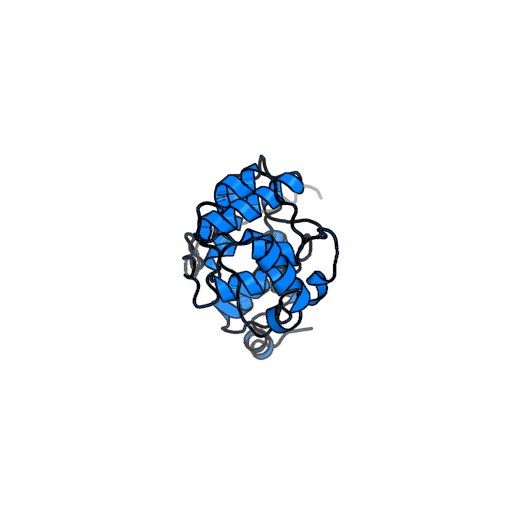 207 ? 18.626 10.224 -35.835 1.00 53.53 207 ASP A N 1
ATOM 1660 C CA . ASP A 1 207 ? 18.894 10.817 -37.141 1.00 53.53 207 ASP A CA 1
ATOM 1661 C C . ASP A 1 207 ? 19.422 12.226 -36.863 1.00 53.53 207 ASP A C 1
ATOM 1663 O O . ASP A 1 207 ? 18.662 13.164 -36.626 1.00 53.53 207 ASP A O 1
ATOM 1667 N N . ASP A 1 208 ? 20.744 12.359 -36.821 1.00 55.03 208 ASP A N 1
ATOM 1668 C CA . ASP A 1 208 ? 21.423 13.650 -36.863 1.00 55.03 208 ASP A CA 1
ATOM 1669 C C . ASP A 1 208 ? 21.328 14.206 -38.297 1.00 55.03 208 ASP A C 1
ATOM 1671 O O . ASP A 1 208 ? 22.326 14.346 -39.003 1.00 55.03 208 ASP A O 1
ATOM 1675 N N . GLU A 1 209 ? 20.112 14.506 -38.755 1.00 52.94 209 GLU A N 1
ATOM 1676 C CA . GLU A 1 209 ? 19.885 15.442 -39.854 1.00 52.94 209 GLU A CA 1
ATOM 1677 C C . GLU A 1 209 ? 19.474 16.788 -39.259 1.00 52.94 209 GLU A C 1
ATOM 1679 O O . GLU A 1 209 ? 18.297 17.065 -39.071 1.00 52.94 209 GLU A O 1
ATOM 1684 N N . GLU A 1 210 ? 20.477 17.597 -38.917 1.00 49.00 210 GLU A N 1
ATOM 1685 C CA . GLU A 1 210 ? 20.572 19.014 -39.302 1.00 49.00 210 GLU A CA 1
ATOM 1686 C C . GLU A 1 210 ? 21.906 19.584 -38.776 1.00 49.00 210 GLU A C 1
ATOM 1688 O O . GLU A 1 210 ? 22.067 19.896 -37.595 1.00 49.00 210 GLU A O 1
ATOM 1693 N N . CYS A 1 211 ? 22.893 19.651 -39.681 1.00 46.84 211 CYS A N 1
ATOM 1694 C CA . CYS A 1 211 ? 24.096 20.485 -39.568 1.00 46.84 211 CYS A CA 1
ATOM 1695 C C . CYS A 1 211 ? 23.790 21.939 -39.942 1.00 46.84 211 CYS A C 1
ATOM 1697 O O . CYS A 1 211 ? 23.020 22.138 -40.910 1.00 46.84 211 CYS A O 1
#

Secondary structure (DSSP, 8-state):
----HHHHHHHTS-HHHHHHHHHHT--GGG--TT-HHHHTTHHHHIIIIIIHS---TTTTTTGGGGG-SS-----HHHHHHHHHHH-HHHHHHHHHHHHHTTTT--SHHHHHHHHHHHHHHHHTSB-HHHHGGGT----HHHHHHHTTSPEE---STTGGG-HHHHHHHHHHH-S-EE-S-PPPPPP-S-TTTTTT---------------

pLDDT: mean 90.58, std 12.5, range [44.25, 98.81]

Foldseek 3Di:
DDDDPVNQLVQLHDQVVQQVVLLVVAQLLLQAAVNNSARSCLSSCCSRCVVRNHRDPLPLLPLVLLPDPAARDDHNSVSVVCCVQANPQLVLVLSVVSNVVVVPSNDNLSSLLSSLLSSCVQQQAQCVLVCCSNPRDYDPVSCVRHVVGAHADEDDPSCVVPVVSSVVSCVVVPDDHDHDDGYHGDHPDDPCVCPVDDDDDPPPDDPPPDD

InterPro domains:
  IPR031161 Peptidase family M60 domain [PF13402] (13-134)
  IPR031161 Peptidase family M60 domain [PS51723] (1-96)
  IPR042279 Peptidase M60, enhancin-like domain 3 [G3DSA:1.10.390.30] (29-161)

Organism: Clonorchis sinensis (NCBI:txid79923)

Sequence (211 aa):
MYCDWNDISTSGGSYYFVHEIGHNLQIGAATLLHGGETTNEVYLIYSGQELFGKLGHGADRDVGKWQHTTYNGVGLGYYTYLHVLFGYGLIGNVFTSALRNSDVLHAEEVKAQYWLQQVCNETGYNLLPFHELWNFPVTEETRSICDPLPCFFPEDEFTAKAPDKVSKILTAYGKECIRHNPKQVVFRGDLWRGVDVRGPQFVFLHDDEEC